Protein AF-L8HB11-F1 (afdb_monomer)

Nearest PDB structures (foldseek):
  5irn-assembly1_A  TM=7.800E-01  e=1.664E-07  Oryctolagus cuniculus
  8j07-assembly1_5  TM=5.326E-01  e=8.524E-09  Homo sapiens
  5wfn-assembly2_D  TM=7.723E-01  e=6.724E-05  Homo sapiens
  4k17-assembly1_A  TM=4.959E-01  e=4.102E-06  Mus musculus
  1io0-assembly1_A  TM=6.186E-01  e=1.611E-04  Gallus gallus

Mean predicted aligned error: 12.58 Å

Foldseek 3Di:
DDDDDDDDDDDVVPDADPQCLDPDDDDDASEGEHEQEPQRDPVVLVVVLVCLLDLVSQQRHQYYAYDYDDDDDDDPPDHRACEQVSLLSNLCSQLPPDDLVVVLVVVVCVVVDDDDDDDDDDPPPRRAAGNHQEYHREPRQYELNSLLSNLVSLQSCQPPGHYQNAYYEHAHYQNEQNSLLSNLVSLLNHQRHAEYEAEQHQYAQNSLQSNLVSLLNHLRHQYYHHHNYHHVVSVVSNVVSNVNSVVD

Structure (mmCIF, N/CA/C/O backbone):
data_AF-L8HB11-F1
#
_entry.id   AF-L8HB11-F1
#
loop_
_atom_site.group_PDB
_atom_site.id
_atom_site.type_symbol
_atom_site.label_atom_id
_atom_site.label_alt_id
_atom_site.label_comp_id
_atom_site.label_asym_id
_atom_site.label_entity_id
_atom_site.label_seq_id
_atom_site.pdbx_PDB_ins_code
_atom_site.Cartn_x
_atom_site.Cartn_y
_atom_site.Cartn_z
_atom_site.occupancy
_atom_site.B_iso_or_equiv
_atom_site.auth_seq_id
_atom_site.auth_comp_id
_atom_site.auth_asym_id
_atom_site.auth_atom_id
_atom_site.pdbx_PDB_model_num
ATOM 1 N N . MET A 1 1 ? -3.843 27.612 44.021 1.00 34.06 1 MET A N 1
ATOM 2 C CA . MET A 1 1 ? -4.375 28.038 42.711 1.00 34.06 1 MET A CA 1
ATOM 3 C C . MET A 1 1 ? -3.312 27.728 41.677 1.00 34.06 1 MET A C 1
ATOM 5 O O . MET A 1 1 ? -2.246 28.325 41.731 1.00 34.06 1 MET A O 1
ATOM 9 N N . GLY A 1 2 ? -3.544 26.690 40.874 1.00 29.75 2 GLY A N 1
ATOM 10 C CA . GLY A 1 2 ? -2.579 26.167 39.910 1.00 29.75 2 GLY A CA 1
ATOM 11 C C . GLY A 1 2 ? -2.570 26.963 38.607 1.00 29.75 2 GLY A C 1
ATOM 12 O O . GLY A 1 2 ? -3.623 27.350 38.112 1.00 29.75 2 GLY A O 1
ATOM 13 N N . GLY A 1 3 ? -1.376 27.177 38.059 1.00 28.41 3 GLY A N 1
ATOM 14 C CA . GLY A 1 3 ? -1.167 27.529 36.658 1.00 28.41 3 GLY A CA 1
ATOM 15 C C . GLY A 1 3 ? -0.552 26.319 35.967 1.00 28.41 3 GLY A C 1
ATOM 16 O O . GLY A 1 3 ? 0.638 26.059 36.136 1.00 28.41 3 GLY A O 1
ATOM 17 N N . CYS A 1 4 ? -1.382 25.536 35.276 1.00 31.62 4 CYS A N 1
ATOM 18 C CA . CYS A 1 4 ? -0.936 24.380 34.506 1.00 31.62 4 CYS A CA 1
ATOM 19 C C . CYS A 1 4 ? -0.287 24.811 33.186 1.00 31.62 4 CYS A C 1
ATOM 21 O O . CYS A 1 4 ? -0.595 25.854 32.614 1.00 31.62 4 CYS A O 1
ATOM 23 N N . PHE A 1 5 ? 0.653 23.974 32.768 1.00 31.89 5 PHE A N 1
ATOM 24 C CA . PHE A 1 5 ? 1.552 24.099 31.636 1.00 31.89 5 PHE A CA 1
ATOM 25 C C . PHE A 1 5 ? 0.832 24.210 30.286 1.00 31.89 5 PHE A C 1
ATOM 27 O O . PHE A 1 5 ? -0.191 23.579 30.053 1.00 31.89 5 PHE A O 1
ATOM 34 N N . GLY A 1 6 ? 1.450 24.964 29.380 1.00 30.36 6 GLY A N 1
ATOM 35 C CA . GLY A 1 6 ? 1.083 25.067 27.968 1.00 30.36 6 GLY A CA 1
ATOM 36 C C . GLY A 1 6 ? 1.950 26.113 27.276 1.00 30.36 6 GLY A C 1
ATOM 37 O O . GLY A 1 6 ? 1.441 27.020 26.627 1.00 30.36 6 GLY A O 1
ATOM 38 N N . LYS A 1 7 ? 3.267 26.083 27.532 1.00 42.00 7 LYS A N 1
ATOM 39 C CA . LYS A 1 7 ? 4.206 27.000 26.881 1.00 42.00 7 LYS A CA 1
ATOM 40 C C . LYS A 1 7 ? 4.347 26.577 25.425 1.00 42.00 7 LYS A C 1
ATOM 42 O O . LYS A 1 7 ? 4.742 25.448 25.153 1.00 42.00 7 LYS A O 1
ATOM 47 N N . GLY A 1 8 ? 3.990 27.512 24.549 1.00 35.91 8 GLY A N 1
ATOM 48 C CA . GLY A 1 8 ? 4.189 27.434 23.116 1.00 35.91 8 GLY A CA 1
ATOM 49 C C . GLY A 1 8 ? 5.629 27.096 22.753 1.00 35.91 8 GLY A C 1
ATOM 50 O O . GLY A 1 8 ? 6.571 27.353 23.508 1.00 35.91 8 GLY A O 1
ATOM 51 N N . LEU A 1 9 ? 5.718 26.471 21.592 1.00 32.66 9 LEU A N 1
ATOM 52 C CA . LEU A 1 9 ? 6.905 26.004 20.907 1.00 32.66 9 LEU A CA 1
ATOM 53 C C . LEU A 1 9 ? 8.053 27.047 20.919 1.00 32.66 9 LEU A C 1
ATOM 55 O O . LEU A 1 9 ? 7.832 28.259 20.955 1.00 32.66 9 LEU A O 1
ATOM 59 N N . THR A 1 10 ? 9.298 26.565 20.957 1.00 35.78 10 THR A N 1
ATOM 60 C CA . THR A 1 10 ? 10.503 27.401 21.075 1.00 35.78 10 THR A CA 1
ATOM 61 C C . THR A 1 10 ? 11.530 27.044 20.010 1.00 35.78 10 THR A C 1
ATOM 63 O O . THR A 1 10 ? 11.914 25.883 19.973 1.00 35.78 10 THR A O 1
ATOM 66 N N . LYS A 1 11 ? 12.023 28.047 19.256 1.00 32.31 11 LYS A N 1
ATOM 67 C CA . LYS A 1 11 ? 13.299 28.231 18.492 1.00 32.31 11 LYS A CA 1
ATOM 68 C C . LYS A 1 11 ? 13.917 27.084 17.659 1.00 32.31 11 LYS A C 1
ATOM 70 O O . LYS A 1 11 ? 14.674 27.390 16.745 1.00 32.31 11 LYS A O 1
ATOM 75 N N . THR A 1 12 ? 13.561 25.831 17.892 1.00 31.00 12 THR A N 1
ATOM 76 C CA . THR A 1 12 ? 13.760 24.658 17.028 1.00 31.00 12 THR A CA 1
ATOM 77 C C . THR A 1 12 ? 12.452 24.281 16.315 1.00 31.00 12 THR A C 1
ATOM 79 O O . THR A 1 12 ? 12.351 23.230 15.709 1.00 31.00 12 THR A O 1
ATOM 82 N N . GLU A 1 13 ? 11.476 25.191 16.270 1.00 37.72 13 GLU A N 1
ATOM 83 C CA . GLU A 1 13 ? 10.424 25.249 15.236 1.00 37.72 13 GLU A CA 1
ATOM 84 C C . GLU A 1 13 ? 10.989 25.540 13.820 1.00 37.72 13 GLU A C 1
ATOM 86 O O . GLU A 1 13 ? 10.255 25.944 12.927 1.00 37.72 13 GLU A O 1
ATOM 91 N N . MET A 1 14 ? 12.307 25.425 13.604 1.00 34.62 14 MET A N 1
ATOM 92 C CA . MET A 1 14 ? 13.049 26.158 12.566 1.00 34.62 14 MET A CA 1
ATOM 93 C C . MET A 1 14 ? 13.951 25.307 11.650 1.00 34.62 14 MET A C 1
ATOM 95 O O . MET A 1 14 ? 14.734 25.883 10.900 1.00 34.62 14 MET A O 1
ATOM 99 N N . ALA A 1 15 ? 13.872 23.973 11.643 1.00 30.88 15 ALA A N 1
ATOM 100 C CA . ALA A 1 15 ? 14.603 23.178 10.645 1.00 30.88 15 ALA A CA 1
ATOM 101 C C . ALA A 1 15 ? 13.770 21.994 10.133 1.00 30.88 15 ALA A C 1
ATOM 103 O O . ALA A 1 15 ? 13.921 20.867 10.587 1.00 30.88 15 ALA A O 1
ATOM 104 N N . ILE A 1 16 ? 12.900 22.299 9.163 1.00 33.44 16 ILE A N 1
ATOM 105 C CA . ILE A 1 16 ? 12.217 21.351 8.264 1.00 33.44 16 ILE A CA 1
ATOM 106 C C . ILE A 1 16 ? 11.295 20.364 8.992 1.00 33.44 16 ILE A C 1
ATOM 108 O O . ILE A 1 16 ? 11.388 19.149 8.870 1.00 33.44 16 ILE A O 1
ATOM 112 N N . VAL A 1 17 ? 10.340 20.912 9.735 1.00 39.00 17 VAL A N 1
ATOM 113 C CA . VAL A 1 17 ? 9.087 20.216 10.027 1.00 39.00 17 VAL A CA 1
ATOM 114 C C . VAL A 1 17 ? 7.988 21.046 9.381 1.00 39.00 17 VAL A C 1
ATOM 116 O O . VAL A 1 17 ? 7.293 21.820 10.030 1.00 39.00 17 VAL A O 1
ATOM 119 N N . GLU A 1 18 ? 7.816 20.878 8.070 1.00 40.41 18 GLU A N 1
ATOM 120 C CA . GLU A 1 18 ? 6.549 21.206 7.410 1.00 40.41 18 GLU A CA 1
ATOM 121 C C . GLU A 1 18 ? 5.448 20.188 7.765 1.00 40.41 18 GLU A C 1
ATOM 123 O O . GLU A 1 18 ? 4.436 20.124 7.085 1.00 40.41 18 GLU A O 1
ATOM 128 N N . ALA A 1 19 ? 5.530 19.485 8.907 1.00 40.12 19 ALA A N 1
ATOM 129 C CA . ALA A 1 19 ? 4.341 18.960 9.585 1.00 40.12 19 ALA A CA 1
ATOM 130 C C . ALA A 1 19 ? 3.555 20.127 10.210 1.00 40.12 19 ALA A C 1
ATOM 132 O O . ALA A 1 19 ? 3.326 20.221 11.416 1.00 40.12 19 ALA A O 1
ATOM 133 N N . ARG A 1 20 ? 3.156 21.066 9.356 1.00 41.66 20 ARG A N 1
ATOM 134 C CA . ARG A 1 20 ? 2.149 22.072 9.624 1.00 41.66 20 ARG A CA 1
ATOM 135 C C . ARG A 1 20 ? 0.833 21.300 9.689 1.00 41.66 20 ARG A C 1
ATOM 137 O O . ARG A 1 20 ? 0.086 21.245 8.720 1.00 41.66 20 ARG A O 1
ATOM 144 N N . ALA A 1 21 ? 0.556 20.689 10.842 1.00 41.41 21 ALA A N 1
ATOM 145 C CA . ALA A 1 21 ? -0.810 20.430 11.276 1.00 41.41 21 ALA A CA 1
ATOM 146 C C . ALA A 1 21 ? -1.481 21.809 11.390 1.00 41.41 21 ALA A C 1
ATOM 148 O O . ALA A 1 21 ? -1.506 22.438 12.448 1.00 41.41 21 ALA A O 1
ATOM 149 N N . LEU A 1 22 ? -1.865 22.367 10.239 1.00 36.62 22 LEU A N 1
ATOM 150 C CA . LEU A 1 22 ? -2.426 23.696 10.095 1.00 36.62 22 LEU A CA 1
ATOM 151 C C . LEU A 1 22 ? -3.800 23.680 10.751 1.00 36.62 22 LEU A C 1
ATOM 153 O O . LEU A 1 22 ? -4.826 23.488 10.109 1.00 36.62 22 LEU A O 1
ATOM 157 N N . GLN A 1 23 ? -3.836 24.004 12.040 1.00 44.28 23 GLN A N 1
ATOM 158 C CA . GLN A 1 23 ? -4.927 24.826 12.526 1.00 44.28 23 GLN A CA 1
ATOM 159 C C . GLN A 1 23 ? -4.892 26.139 11.736 1.00 44.28 23 GLN A C 1
ATOM 161 O O . GLN A 1 23 ? -4.124 27.041 12.079 1.00 44.28 23 GLN A O 1
ATOM 166 N N . LYS A 1 24 ? -5.710 26.242 10.678 1.00 34.56 24 LYS A N 1
ATOM 167 C CA . LYS A 1 24 ? -6.697 27.328 10.516 1.00 34.56 24 LYS A CA 1
ATOM 168 C C . LYS A 1 24 ? -7.438 27.292 9.173 1.00 34.56 24 LYS A C 1
ATOM 170 O O . LYS A 1 24 ? -6.837 27.464 8.123 1.00 34.56 24 LYS A O 1
ATOM 175 N N . HIS A 1 25 ? -8.766 27.248 9.315 1.00 34.22 25 HIS A N 1
ATOM 176 C CA . HIS A 1 25 ? -9.785 27.875 8.466 1.00 34.22 25 HIS A CA 1
ATOM 177 C C . HIS A 1 25 ? -9.779 27.525 6.971 1.00 34.22 25 HIS A C 1
ATOM 179 O O . HIS A 1 25 ? -9.411 28.356 6.153 1.00 34.22 25 HIS A O 1
ATOM 185 N N . ASP A 1 26 ? -10.234 26.325 6.616 1.00 34.78 26 ASP A N 1
ATOM 186 C CA . ASP A 1 26 ? -11.558 26.079 6.008 1.00 34.78 26 ASP A CA 1
ATOM 187 C C . ASP A 1 26 ? -11.680 24.565 5.726 1.00 34.78 26 ASP A C 1
ATOM 189 O O . ASP A 1 26 ? -10.801 23.984 5.098 1.00 34.78 26 ASP A O 1
ATOM 193 N N . HIS A 1 27 ? -12.758 23.939 6.208 1.00 37.25 27 HIS A N 1
ATOM 194 C CA . HIS A 1 27 ? -13.179 22.540 5.977 1.00 37.25 27 HIS A CA 1
ATOM 195 C C . HIS A 1 27 ? -12.341 21.367 6.575 1.00 37.25 27 HIS A C 1
ATOM 197 O O . HIS A 1 27 ? -11.591 20.685 5.890 1.00 37.25 27 HIS A O 1
ATOM 203 N N . ASP A 1 28 ? -12.591 21.062 7.857 1.00 46.22 28 ASP A N 1
ATOM 204 C CA . ASP A 1 28 ? -12.853 19.718 8.440 1.00 46.22 28 ASP A CA 1
ATOM 205 C C . ASP A 1 28 ? -11.897 18.501 8.300 1.00 46.22 28 ASP A C 1
ATOM 207 O O . ASP A 1 28 ? -12.265 17.430 8.784 1.00 46.22 28 ASP A O 1
ATOM 211 N N . VAL A 1 29 ? -10.676 18.586 7.754 1.00 54.38 29 VAL A N 1
ATOM 212 C CA . VAL A 1 29 ? -9.760 17.414 7.706 1.00 54.38 29 VAL A CA 1
ATOM 213 C C . VAL A 1 29 ? -8.439 17.621 8.453 1.00 54.38 29 VAL A C 1
ATOM 215 O O . VAL A 1 29 ? -7.677 18.546 8.183 1.00 54.38 29 VAL A O 1
ATOM 218 N N . ASN A 1 30 ? -8.140 16.721 9.397 1.00 68.31 30 ASN A N 1
ATOM 219 C CA . ASN A 1 30 ? -6.862 16.664 10.111 1.00 68.31 30 ASN A CA 1
ATOM 220 C C . ASN A 1 30 ? -5.775 16.040 9.216 1.00 68.31 30 ASN A C 1
ATOM 222 O O . ASN A 1 30 ? -5.434 14.856 9.322 1.00 68.31 30 ASN A O 1
ATOM 226 N N . GLU A 1 31 ? -5.272 16.846 8.294 1.00 70.81 31 GLU A N 1
ATOM 227 C CA . GLU A 1 31 ? -4.301 16.459 7.280 1.00 70.81 31 GLU A CA 1
ATOM 228 C C . GLU A 1 31 ? -2.863 16.817 7.688 1.00 70.81 31 GLU A C 1
ATOM 230 O O . GLU A 1 31 ? -2.578 17.930 8.133 1.00 70.81 31 GLU A O 1
ATOM 235 N N . VAL A 1 32 ? -1.943 15.867 7.509 1.00 76.69 32 VAL A N 1
ATOM 236 C CA . VAL A 1 32 ? -0.499 16.042 7.683 1.00 76.69 32 VAL A CA 1
ATOM 237 C C . VAL A 1 32 ? 0.191 15.794 6.352 1.00 76.69 32 VAL A C 1
ATOM 239 O O . VAL A 1 32 ? 0.173 14.685 5.821 1.00 76.69 32 VAL A O 1
ATOM 242 N N . ASN A 1 33 ? 0.847 16.833 5.848 1.00 72.50 33 ASN A N 1
ATOM 243 C CA . ASN A 1 33 ? 1.698 16.776 4.670 1.00 72.50 33 ASN A CA 1
ATOM 244 C C . ASN A 1 33 ? 3.159 16.829 5.115 1.00 72.50 33 ASN A C 1
ATOM 246 O O . ASN A 1 33 ? 3.547 17.734 5.840 1.00 72.50 33 ASN A O 1
ATOM 250 N N . LEU A 1 34 ? 3.962 15.856 4.702 1.00 75.12 34 LEU A N 1
ATOM 251 C CA . LEU A 1 34 ? 5.399 15.814 4.930 1.00 75.12 34 LEU A CA 1
ATOM 252 C C . LEU A 1 34 ? 6.093 15.986 3.585 1.00 75.12 34 LEU A C 1
ATOM 254 O O . LEU A 1 34 ? 6.023 15.096 2.736 1.00 75.12 34 LEU A O 1
ATOM 258 N N . LEU A 1 35 ? 6.747 17.129 3.405 1.00 71.69 35 LEU A N 1
ATOM 259 C CA . LEU A 1 35 ? 7.650 17.365 2.289 1.00 71.69 35 LEU A CA 1
ATOM 260 C C . LEU A 1 35 ? 9.059 16.930 2.703 1.00 71.69 35 LEU A C 1
ATOM 262 O O . LEU A 1 35 ? 9.562 17.342 3.752 1.00 71.69 35 LEU A O 1
ATOM 266 N N . LEU A 1 36 ? 9.659 16.028 1.930 1.00 69.88 36 LEU A N 1
ATOM 267 C CA . LEU A 1 36 ? 11.016 15.555 2.178 1.00 69.88 36 LEU A CA 1
ATOM 268 C C . LEU A 1 36 ? 11.993 16.338 1.295 1.00 69.88 36 LEU A C 1
ATOM 270 O O . LEU A 1 36 ? 12.222 15.949 0.155 1.00 69.88 36 LEU A O 1
ATOM 274 N N . ASP A 1 37 ? 12.581 17.406 1.830 1.00 66.06 37 ASP A N 1
ATOM 275 C CA . ASP A 1 37 ? 13.632 18.176 1.146 1.00 66.06 37 ASP A CA 1
ATOM 276 C C . ASP A 1 37 ? 14.992 17.454 1.230 1.00 66.06 37 ASP A C 1
ATOM 278 O O . ASP A 1 37 ? 15.288 16.809 2.239 1.00 66.06 37 ASP A O 1
ATOM 282 N N . ASP A 1 38 ? 15.858 17.570 0.215 1.00 58.22 38 ASP A N 1
ATOM 283 C CA . ASP A 1 38 ? 17.250 17.084 0.285 1.00 58.22 38 ASP A CA 1
ATOM 284 C C . ASP A 1 38 ? 18.190 18.178 0.839 1.00 58.22 38 ASP A C 1
ATOM 286 O O . ASP A 1 38 ? 18.245 19.277 0.280 1.00 58.22 38 ASP A O 1
ATOM 290 N N . PRO A 1 39 ? 18.984 17.912 1.899 1.00 61.31 39 PRO A N 1
ATOM 291 C CA . PRO A 1 39 ? 19.098 16.658 2.653 1.00 61.31 39 PRO A CA 1
ATOM 292 C C . PRO A 1 39 ? 18.072 16.508 3.770 1.00 61.31 39 PRO A C 1
ATOM 294 O O . PRO A 1 39 ? 18.082 17.283 4.724 1.00 61.31 39 PRO A O 1
ATOM 297 N N . PHE A 1 40 ? 17.289 15.420 3.723 1.00 64.62 40 PHE A N 1
ATOM 298 C CA . PHE A 1 40 ? 16.312 15.111 4.766 1.00 64.62 40 PHE A CA 1
ATOM 299 C C . PHE A 1 40 ? 17.008 14.473 5.974 1.00 64.62 40 PHE A C 1
ATOM 301 O O . PHE A 1 40 ? 17.413 13.297 5.899 1.00 64.62 40 PHE A O 1
ATOM 308 N N . PRO A 1 41 ? 17.165 15.191 7.101 1.00 69.25 41 PRO A N 1
ATOM 309 C CA . PRO A 1 41 ? 18.005 14.716 8.184 1.00 69.25 41 PRO A CA 1
ATOM 310 C C . PRO A 1 41 ? 17.378 13.510 8.892 1.00 69.25 41 PRO A C 1
ATOM 312 O O . PRO A 1 41 ? 16.191 13.498 9.208 1.00 69.25 41 PRO A O 1
ATOM 315 N N . PHE A 1 42 ? 18.194 12.504 9.217 1.00 69.50 42 PHE A N 1
ATOM 316 C CA . PHE A 1 42 ? 17.723 11.302 9.919 1.00 69.50 42 PHE A CA 1
ATOM 317 C C . PHE A 1 42 ? 17.057 11.620 11.269 1.00 69.50 42 PHE A C 1
ATOM 319 O O . PHE A 1 42 ? 16.048 11.018 11.614 1.00 69.50 42 PHE A O 1
ATOM 326 N N . HIS A 1 43 ? 17.575 12.605 12.010 1.00 68.62 43 HIS A N 1
ATOM 327 C CA . HIS A 1 43 ? 17.006 12.998 13.303 1.00 68.62 43 HIS A CA 1
ATOM 328 C C . HIS A 1 43 ? 15.591 13.583 13.178 1.00 68.62 43 HIS A C 1
ATOM 330 O O . HIS A 1 43 ? 14.756 13.318 14.034 1.00 68.62 43 HIS A O 1
ATOM 336 N N . VAL A 1 44 ? 15.309 14.313 12.092 1.00 72.38 44 VAL A N 1
ATOM 337 C CA . VAL A 1 44 ? 13.968 14.842 11.802 1.00 72.38 44 VAL A CA 1
ATOM 338 C C . VAL A 1 44 ? 13.000 13.691 11.512 1.00 72.38 44 VAL A C 1
ATOM 340 O O . VAL A 1 44 ? 11.874 13.691 11.999 1.00 72.38 44 VAL A O 1
ATOM 343 N N . TRP A 1 45 ? 13.444 12.658 10.782 1.00 78.19 45 TRP A N 1
ATOM 344 C CA . TRP A 1 45 ? 12.635 11.456 10.535 1.00 78.19 45 TRP A CA 1
ATOM 345 C C . TRP A 1 45 ? 12.280 10.700 11.826 1.00 78.19 45 TRP A C 1
ATOM 347 O O . TRP A 1 45 ? 11.133 10.297 12.029 1.00 78.19 45 TRP A O 1
ATOM 357 N N . GLU A 1 46 ? 13.255 10.520 12.715 1.00 76.69 46 GLU A N 1
ATOM 358 C CA . GLU A 1 46 ? 13.040 9.884 14.020 1.00 76.69 46 GLU A CA 1
ATOM 359 C C . GLU A 1 46 ? 12.079 10.693 14.899 1.00 76.69 46 GLU A C 1
ATOM 361 O O . GLU A 1 46 ? 11.221 10.122 15.574 1.00 76.69 46 GLU A O 1
ATOM 366 N N . GLU A 1 47 ? 12.159 12.024 14.856 1.00 72.75 47 GLU A N 1
ATOM 367 C CA . GLU A 1 47 ? 11.222 12.893 15.569 1.00 72.75 47 GLU A CA 1
ATOM 368 C C . GLU A 1 47 ? 9.798 12.747 15.015 1.00 72.75 47 GLU A C 1
ATOM 370 O O . GLU A 1 47 ? 8.862 12.518 15.780 1.00 72.75 47 GLU A O 1
ATOM 375 N N . ILE A 1 48 ? 9.630 12.757 13.689 1.00 75.19 48 ILE A N 1
ATOM 376 C CA . ILE A 1 48 ? 8.330 12.543 13.033 1.00 75.19 48 ILE A CA 1
ATOM 377 C C . ILE A 1 48 ? 7.741 11.181 13.406 1.00 75.19 48 ILE A C 1
ATOM 379 O O . ILE A 1 48 ? 6.589 11.093 13.831 1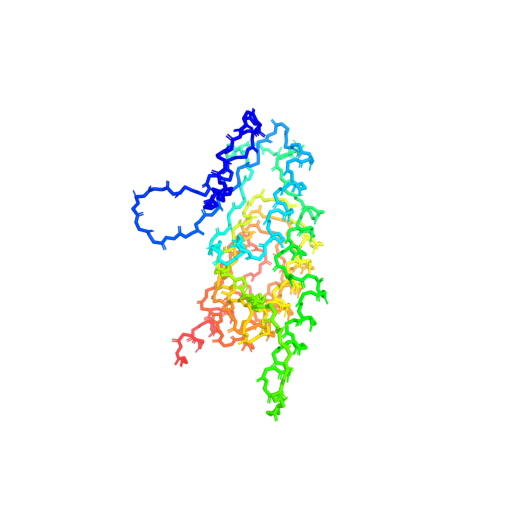.00 75.19 48 ILE A O 1
ATOM 383 N N . THR A 1 49 ? 8.513 10.103 13.273 1.00 76.50 49 THR A N 1
ATOM 384 C CA . THR A 1 49 ? 8.025 8.756 13.608 1.00 76.50 49 THR A CA 1
ATOM 385 C C . THR A 1 49 ? 7.722 8.617 15.100 1.00 76.50 49 THR A C 1
ATOM 387 O O . THR A 1 49 ? 6.761 7.936 15.458 1.00 76.50 49 THR A O 1
ATOM 390 N N . SER A 1 50 ? 8.458 9.309 15.974 1.00 73.50 50 SER A N 1
ATOM 391 C CA . SER A 1 50 ? 8.153 9.395 17.407 1.00 73.50 50 SER A CA 1
ATOM 392 C C . SER A 1 50 ? 6.847 10.144 17.673 1.00 73.50 50 SER A C 1
ATOM 394 O O . SER A 1 50 ? 6.031 9.685 18.471 1.00 73.50 50 SER A O 1
ATOM 396 N N . LEU A 1 51 ? 6.590 11.247 16.966 1.00 72.44 51 LEU A N 1
ATOM 397 C CA . LEU A 1 51 ? 5.333 11.993 17.064 1.00 72.44 51 LEU A CA 1
ATOM 398 C C . LEU A 1 51 ? 4.137 11.175 16.563 1.00 72.44 51 LEU A C 1
ATOM 400 O O . LEU A 1 51 ? 3.071 11.233 17.176 1.00 72.44 51 LEU A O 1
ATOM 404 N N . LEU A 1 52 ? 4.312 10.374 15.508 1.00 73.38 52 LEU A N 1
ATOM 405 C CA . LEU A 1 52 ? 3.300 9.431 15.012 1.00 73.38 52 LEU A CA 1
ATOM 406 C C . LEU A 1 52 ? 3.060 8.261 15.980 1.00 73.38 52 LEU A C 1
ATOM 408 O O . LEU A 1 52 ? 2.003 7.632 15.948 1.00 73.38 52 LEU A O 1
ATOM 412 N N . ARG A 1 53 ? 4.007 7.968 16.878 1.00 72.88 53 ARG A N 1
ATOM 413 C CA . ARG A 1 53 ? 3.822 6.982 17.953 1.00 72.88 53 ARG A CA 1
ATOM 414 C C . ARG A 1 53 ? 3.014 7.523 19.137 1.00 72.88 53 ARG A C 1
ATOM 416 O O . ARG A 1 53 ? 2.608 6.720 19.973 1.00 72.88 53 ARG A O 1
ATOM 423 N N . LEU A 1 54 ? 2.735 8.825 19.216 1.00 68.62 54 LEU A N 1
ATOM 424 C CA . LEU A 1 54 ? 1.935 9.388 20.305 1.00 68.62 54 LEU A CA 1
ATOM 425 C C . LEU A 1 54 ? 0.427 9.176 20.054 1.00 68.62 54 LEU A C 1
ATOM 427 O O . LEU A 1 54 ? -0.071 9.605 19.009 1.00 68.62 54 LEU A O 1
ATOM 431 N N . PRO A 1 55 ? -0.330 8.583 21.004 1.00 64.00 55 PRO A N 1
ATOM 432 C CA . PRO A 1 55 ? -1.760 8.309 20.832 1.00 64.00 55 PRO A CA 1
ATOM 433 C C . PRO A 1 55 ? -2.588 9.546 20.462 1.00 64.00 55 PRO A C 1
ATOM 435 O O . PRO A 1 55 ? -3.373 9.496 19.521 1.00 64.00 55 PRO A O 1
ATOM 438 N N . HIS A 1 56 ? -2.355 10.676 21.138 1.00 61.25 56 HIS A N 1
ATOM 439 C CA . HIS A 1 56 ? -3.090 11.924 20.902 1.00 61.25 56 HIS A CA 1
ATOM 440 C C . HIS A 1 56 ? -2.946 12.442 19.463 1.00 61.25 56 HIS A C 1
ATOM 442 O O . HIS A 1 56 ? -3.923 12.877 18.859 1.00 61.25 56 HIS A O 1
ATOM 448 N N . ASN A 1 57 ? -1.744 12.343 18.887 1.00 64.81 57 ASN A N 1
ATOM 449 C CA . ASN A 1 57 ? -1.499 12.780 17.515 1.00 64.81 57 ASN A CA 1
ATOM 450 C C . ASN A 1 57 ? -2.186 11.842 16.517 1.00 64.81 57 ASN A C 1
ATOM 452 O O . ASN A 1 57 ? -2.831 12.299 15.579 1.00 64.81 57 ASN A O 1
ATOM 456 N N . ARG A 1 58 ? -2.122 10.525 16.741 1.00 65.50 58 ARG A N 1
ATOM 457 C CA . ARG A 1 58 ? -2.769 9.531 15.866 1.00 65.50 58 ARG A CA 1
ATOM 458 C C . ARG A 1 58 ? -4.287 9.646 15.810 1.00 65.50 58 ARG A C 1
ATOM 460 O O . ARG A 1 58 ? -4.881 9.299 14.796 1.00 65.50 58 ARG A O 1
ATOM 467 N N . GLN A 1 59 ? -4.906 10.082 16.901 1.00 66.12 59 GLN A N 1
ATOM 468 C CA . GLN A 1 59 ? -6.352 10.303 16.968 1.00 66.12 59 GLN A CA 1
ATOM 469 C C . GLN A 1 59 ? -6.785 11.520 16.157 1.00 66.12 59 GLN A C 1
ATOM 471 O O . GLN A 1 59 ? -7.942 11.621 15.766 1.00 66.12 59 GLN A O 1
ATOM 476 N N . GLN A 1 60 ? -5.863 12.453 15.927 1.00 67.06 60 GLN A N 1
ATOM 477 C CA . GLN A 1 60 ? -6.140 13.625 15.122 1.00 67.06 60 GLN A CA 1
ATOM 478 C C . GLN A 1 60 ? -5.873 13.309 13.662 1.00 67.06 60 GLN A C 1
ATOM 480 O O . GLN A 1 60 ? -6.751 13.542 12.856 1.00 67.06 60 GLN A O 1
ATOM 485 N N . ILE A 1 61 ? -4.736 12.715 13.307 1.00 73.44 61 ILE A N 1
ATOM 486 C CA . ILE A 1 61 ? -4.337 12.557 11.901 1.00 73.44 61 ILE A CA 1
ATOM 487 C C . ILE A 1 61 ? -5.294 11.626 11.142 1.00 73.44 61 ILE A C 1
ATOM 489 O O . ILE A 1 61 ? -5.286 10.411 11.331 1.00 73.44 61 ILE A O 1
ATOM 493 N N . GLU A 1 62 ? -6.068 12.202 10.224 1.00 76.00 62 GLU A N 1
ATOM 494 C CA . GLU A 1 62 ? -6.963 11.473 9.322 1.00 76.00 62 GLU A CA 1
ATOM 495 C C . GLU A 1 62 ? -6.340 11.245 7.943 1.00 76.00 62 GLU A C 1
ATOM 497 O O . GLU A 1 62 ? -6.648 10.253 7.274 1.00 76.00 62 GLU A O 1
ATOM 502 N N . LEU A 1 63 ? -5.449 12.143 7.522 1.00 82.38 63 LEU A N 1
ATOM 503 C CA . LEU A 1 63 ? -4.719 12.044 6.267 1.00 82.38 63 LEU A CA 1
ATOM 504 C C . LEU A 1 63 ? -3.234 12.254 6.531 1.00 82.38 63 LEU A C 1
ATOM 506 O O . LEU A 1 63 ? -2.847 13.262 7.113 1.00 82.38 63 LEU A O 1
ATOM 510 N N . LEU A 1 64 ? -2.407 11.316 6.078 1.00 85.25 64 LEU A N 1
ATOM 511 C CA . LEU A 1 64 ? -0.959 11.468 6.050 1.00 85.25 64 LEU A CA 1
ATOM 512 C C . LEU A 1 64 ? -0.484 11.368 4.609 1.00 85.25 64 LEU A C 1
ATOM 514 O O . LEU A 1 64 ? -0.719 10.367 3.936 1.00 85.25 64 LEU A O 1
ATOM 518 N N . GLN A 1 65 ? 0.217 12.387 4.148 1.00 83.75 65 GLN A N 1
ATOM 519 C CA . GLN A 1 65 ? 0.827 12.412 2.835 1.00 83.75 65 GLN A CA 1
ATOM 520 C C . GLN A 1 65 ? 2.311 12.700 2.984 1.00 83.75 65 GLN A C 1
ATOM 522 O O . GLN A 1 65 ? 2.691 13.671 3.628 1.00 83.75 65 GLN A O 1
ATOM 527 N N . VAL A 1 66 ? 3.147 11.861 2.382 1.00 84.19 66 VAL A N 1
ATOM 528 C CA . VAL A 1 66 ? 4.594 12.062 2.330 1.00 84.19 66 VAL A CA 1
ATOM 529 C C . VAL A 1 66 ? 4.998 12.194 0.878 1.00 84.19 66 VAL A C 1
ATOM 531 O O . VAL A 1 66 ? 4.794 11.267 0.093 1.00 84.19 66 VAL A O 1
ATOM 534 N N . ARG A 1 67 ? 5.547 13.348 0.517 1.00 75.19 67 ARG A N 1
ATOM 535 C CA . ARG A 1 67 ? 6.010 13.635 -0.837 1.00 75.19 67 ARG A CA 1
ATOM 536 C C . ARG A 1 67 ? 7.493 13.987 -0.794 1.00 75.19 67 ARG A C 1
ATOM 538 O O . ARG A 1 67 ? 7.873 14.821 0.026 1.00 75.19 67 ARG A O 1
ATOM 545 N N . PRO A 1 68 ? 8.332 13.376 -1.641 1.00 70.69 68 PRO A N 1
ATOM 546 C CA . PRO A 1 68 ? 9.659 13.920 -1.877 1.00 70.69 68 PRO A CA 1
ATOM 547 C C . PRO A 1 68 ? 9.538 15.313 -2.499 1.00 70.69 68 PRO A C 1
ATOM 549 O O . PRO A 1 68 ? 8.657 15.549 -3.331 1.00 70.69 68 PRO A O 1
ATOM 552 N N . ASP A 1 69 ? 10.421 16.221 -2.104 1.00 61.00 69 ASP A N 1
ATOM 553 C CA . ASP A 1 69 ? 10.685 17.421 -2.883 1.00 61.00 69 ASP A CA 1
ATOM 554 C C . ASP A 1 69 ? 11.447 16.981 -4.138 1.00 61.00 69 ASP A C 1
ATOM 556 O O . ASP A 1 69 ? 12.604 16.586 -4.034 1.00 61.00 69 ASP A O 1
ATOM 560 N N . GLU A 1 70 ? 10.781 16.906 -5.297 1.00 56.44 70 GLU A N 1
ATOM 561 C CA . GLU A 1 70 ? 11.374 17.420 -6.538 1.00 56.44 70 GLU A CA 1
ATOM 562 C C . GLU A 1 70 ? 10.453 17.407 -7.769 1.00 56.44 70 GLU A C 1
ATOM 564 O O . GLU A 1 70 ? 9.567 16.571 -7.965 1.00 56.44 70 GLU A O 1
ATOM 569 N N . TYR A 1 71 ? 10.755 18.394 -8.618 1.00 49.53 71 TYR A N 1
ATOM 570 C CA . TYR A 1 71 ? 10.283 18.632 -9.975 1.00 49.53 71 TYR A CA 1
ATOM 571 C C . TYR A 1 71 ? 10.347 17.382 -10.870 1.00 49.53 71 TYR A C 1
ATOM 573 O O . TYR A 1 71 ? 11.312 16.626 -10.881 1.00 49.53 71 TYR A O 1
ATOM 581 N N . TRP A 1 72 ? 9.318 17.263 -11.701 1.00 45.72 72 TRP A N 1
ATOM 582 C CA . TRP A 1 72 ? 8.916 16.175 -12.595 1.00 45.72 72 TRP A CA 1
ATOM 583 C C . TRP A 1 72 ? 9.936 15.583 -13.603 1.00 45.72 72 TRP A C 1
ATOM 585 O O . TRP A 1 72 ? 9.496 14.811 -14.447 1.00 45.72 72 TRP A O 1
ATOM 595 N N . ASP A 1 73 ? 11.246 15.866 -13.551 1.00 39.75 73 ASP A N 1
ATOM 596 C CA . ASP A 1 73 ? 12.147 15.559 -14.685 1.00 39.75 73 ASP A CA 1
ATOM 597 C C . ASP A 1 73 ? 13.574 15.044 -14.364 1.00 39.75 73 ASP A C 1
ATOM 599 O O . ASP A 1 73 ? 14.406 14.954 -15.269 1.00 39.75 73 ASP A O 1
ATOM 603 N N . ALA A 1 74 ? 13.897 14.652 -13.122 1.00 40.69 74 ALA A N 1
ATOM 604 C CA . ALA A 1 74 ? 15.225 14.107 -12.795 1.00 40.69 74 ALA A CA 1
ATOM 605 C C . ALA A 1 74 ? 15.179 12.633 -12.332 1.00 40.69 74 ALA A C 1
ATOM 607 O O . ALA A 1 74 ? 14.432 12.290 -11.412 1.00 40.69 74 ALA A O 1
ATOM 608 N N . PRO A 1 75 ? 15.989 11.725 -12.920 1.00 41.81 75 PRO A N 1
ATOM 609 C CA . PRO A 1 75 ? 16.125 10.366 -12.417 1.00 41.81 75 PRO A CA 1
ATOM 610 C C . PRO A 1 75 ? 16.754 10.435 -11.029 1.00 41.81 75 PRO A C 1
ATOM 612 O O . PRO A 1 75 ? 17.891 10.871 -10.897 1.00 41.81 75 PRO A O 1
ATOM 615 N N . THR A 1 76 ? 16.001 9.997 -10.019 1.00 47.19 76 THR A N 1
ATOM 616 C CA . THR A 1 76 ? 16.354 9.948 -8.594 1.00 47.19 76 THR A CA 1
ATOM 617 C C . THR A 1 76 ? 17.807 9.507 -8.349 1.00 47.19 76 THR A C 1
ATOM 619 O O . THR A 1 76 ? 18.083 8.329 -8.095 1.00 47.19 76 THR A O 1
ATOM 622 N N . SER A 1 77 ? 18.754 10.440 -8.387 1.00 44.38 77 SER A N 1
ATOM 623 C CA . SER A 1 77 ? 20.063 10.298 -7.759 1.00 44.38 77 SER A CA 1
ATOM 624 C C . SER A 1 77 ? 19.823 10.568 -6.282 1.00 44.38 77 SER A C 1
ATOM 626 O O . SER A 1 77 ? 19.854 11.706 -5.834 1.00 44.38 77 SER A O 1
ATOM 628 N N . GLY A 1 78 ? 19.402 9.505 -5.596 1.00 52.16 78 GLY A N 1
ATOM 629 C CA . GLY A 1 78 ? 18.585 9.573 -4.395 1.00 52.16 78 GLY A CA 1
ATOM 630 C C . GLY A 1 78 ? 19.086 10.473 -3.276 1.00 52.16 78 GLY A C 1
ATOM 631 O O . GLY A 1 78 ? 20.285 10.546 -3.022 1.00 52.16 78 GLY A O 1
ATOM 632 N N . ARG A 1 79 ? 18.113 11.056 -2.564 1.00 53.31 79 ARG A N 1
ATOM 633 C CA . ARG A 1 79 ? 18.238 11.525 -1.173 1.00 53.31 79 ARG A CA 1
ATOM 634 C C . ARG A 1 79 ? 16.923 12.001 -0.535 1.00 53.31 79 ARG A C 1
ATOM 636 O O . ARG A 1 79 ? 16.820 11.925 0.685 1.00 53.31 79 ARG A O 1
ATOM 643 N N . ALA A 1 80 ? 15.907 12.378 -1.315 1.00 61.47 80 ALA A N 1
ATOM 644 C CA . ALA A 1 80 ? 14.617 12.858 -0.792 1.00 61.47 80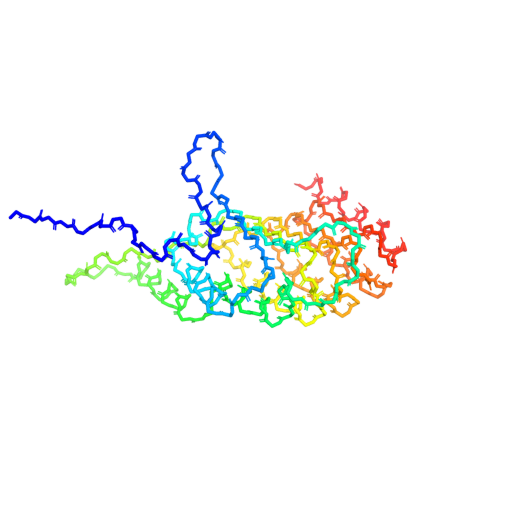 ALA A CA 1
ATOM 645 C C . ALA A 1 80 ? 13.505 11.789 -0.642 1.00 61.47 80 ALA A C 1
ATOM 647 O O . ALA A 1 80 ? 12.406 12.104 -0.211 1.00 61.47 80 ALA A O 1
ATOM 648 N N . ALA A 1 81 ? 13.741 10.516 -0.980 1.00 72.62 81 ALA A N 1
ATOM 649 C CA . ALA A 1 81 ? 12.713 9.466 -0.909 1.00 72.62 81 ALA A CA 1
ATOM 650 C C . ALA A 1 81 ? 12.770 8.672 0.409 1.00 72.62 81 ALA A C 1
ATOM 652 O O . ALA A 1 81 ? 13.852 8.468 0.964 1.00 72.62 81 ALA A O 1
ATOM 653 N N . LEU A 1 82 ? 11.626 8.162 0.891 1.00 80.00 82 LEU A N 1
ATOM 654 C CA . LEU A 1 82 ? 11.605 7.308 2.087 1.00 80.00 82 LEU A CA 1
ATOM 655 C C . LEU A 1 82 ? 12.408 6.015 1.901 1.00 80.00 82 LEU A C 1
ATOM 657 O O . LEU A 1 82 ? 13.201 5.643 2.769 1.00 80.00 82 LEU A O 1
ATOM 661 N N . GLY A 1 83 ? 12.193 5.328 0.778 1.00 85.88 83 GLY A N 1
ATOM 662 C CA . GLY A 1 83 ? 12.693 3.974 0.569 1.00 85.88 83 GLY A CA 1
ATOM 663 C C . GLY A 1 83 ? 12.153 2.964 1.591 1.00 85.88 83 GLY A C 1
ATOM 664 O O . GLY A 1 83 ? 11.403 3.289 2.515 1.00 85.88 83 GLY A O 1
ATOM 665 N N . ASP A 1 84 ? 12.565 1.708 1.443 1.00 86.44 84 ASP A N 1
ATOM 666 C CA . ASP A 1 84 ? 12.004 0.594 2.220 1.00 86.44 84 ASP A CA 1
ATOM 667 C C . ASP A 1 84 ? 12.262 0.705 3.726 1.00 86.44 84 ASP A C 1
ATOM 669 O O . ASP A 1 84 ? 11.386 0.393 4.531 1.00 86.44 84 ASP A O 1
ATOM 673 N N . GLN A 1 85 ? 13.433 1.216 4.114 1.00 86.31 85 GLN A N 1
ATOM 674 C CA . GLN A 1 85 ? 13.835 1.320 5.517 1.00 86.31 85 GLN A CA 1
ATOM 675 C C . GLN A 1 85 ? 12.990 2.335 6.298 1.00 86.31 85 GLN A C 1
ATOM 677 O O . GLN A 1 85 ? 12.559 2.067 7.419 1.00 86.31 85 GLN A O 1
ATOM 682 N N . ARG A 1 86 ? 12.714 3.513 5.724 1.00 86.44 86 ARG A N 1
ATOM 683 C CA . ARG A 1 86 ? 11.859 4.496 6.403 1.00 86.44 86 ARG A CA 1
ATOM 684 C C . ARG A 1 86 ? 10.395 4.062 6.363 1.00 86.44 86 ARG A C 1
ATOM 686 O O . ARG A 1 86 ? 9.687 4.265 7.348 1.00 86.44 86 ARG A O 1
ATOM 693 N N . ILE A 1 87 ? 9.961 3.380 5.301 1.00 89.38 87 ILE A N 1
ATOM 694 C CA . ILE A 1 87 ? 8.628 2.767 5.249 1.00 89.38 87 ILE A CA 1
ATOM 695 C C . ILE A 1 87 ? 8.431 1.725 6.345 1.00 89.38 87 ILE A C 1
ATOM 697 O O . ILE A 1 87 ? 7.365 1.716 6.949 1.00 89.38 87 ILE A O 1
ATOM 701 N N . GLU A 1 88 ? 9.431 0.907 6.671 1.00 88.38 88 GLU A N 1
ATOM 702 C CA . GLU A 1 88 ? 9.359 -0.003 7.820 1.00 88.38 88 GLU A CA 1
ATOM 703 C C . GLU A 1 88 ? 9.051 0.759 9.117 1.00 88.38 88 GLU A C 1
ATOM 705 O O . GLU A 1 88 ? 8.103 0.421 9.830 1.00 88.38 88 GLU A O 1
ATOM 710 N N . THR A 1 89 ? 9.808 1.824 9.404 1.00 86.44 89 THR A N 1
ATOM 711 C CA . THR A 1 89 ? 9.613 2.621 10.628 1.00 86.44 89 THR A CA 1
ATOM 712 C C . THR A 1 89 ? 8.264 3.340 10.658 1.00 86.44 89 THR A C 1
ATOM 714 O O . THR A 1 89 ? 7.627 3.390 11.712 1.00 86.44 89 THR A O 1
ATOM 717 N N . LEU A 1 90 ? 7.794 3.834 9.507 1.00 86.56 90 LEU A N 1
ATOM 718 C CA . LEU A 1 90 ? 6.488 4.471 9.358 1.00 86.56 90 LEU A CA 1
ATOM 719 C C . LEU A 1 90 ? 5.361 3.457 9.556 1.00 86.56 90 LEU A C 1
ATOM 721 O O . LEU A 1 90 ? 4.474 3.670 10.377 1.00 86.56 90 LEU A O 1
ATOM 725 N N . ALA A 1 91 ? 5.422 2.334 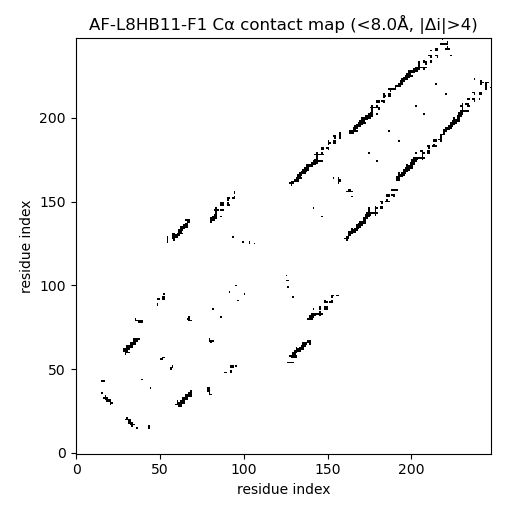8.844 1.00 84.88 91 ALA A N 1
ATOM 726 C CA . ALA A 1 91 ? 4.464 1.245 8.947 1.00 84.88 91 ALA A CA 1
ATOM 727 C C . ALA A 1 91 ? 4.377 0.733 10.390 1.00 84.88 91 ALA A C 1
ATOM 729 O O . ALA A 1 91 ? 3.280 0.534 10.897 1.00 84.88 91 ALA A O 1
ATOM 730 N N . ALA A 1 92 ? 5.508 0.590 11.087 1.00 81.00 92 ALA A N 1
ATOM 731 C CA . ALA A 1 92 ? 5.536 0.201 12.494 1.00 81.00 92 ALA A CA 1
ATOM 732 C C . ALA A 1 92 ? 4.948 1.272 13.431 1.00 81.00 92 ALA A C 1
ATOM 734 O O . ALA A 1 92 ? 4.251 0.926 14.386 1.00 81.00 92 ALA A O 1
ATOM 735 N N . ALA A 1 93 ? 5.214 2.558 13.172 1.00 79.56 93 ALA A N 1
ATOM 736 C CA . ALA A 1 93 ? 4.649 3.664 13.946 1.00 79.56 93 ALA A CA 1
ATOM 737 C C . ALA A 1 93 ? 3.123 3.749 13.789 1.00 79.56 93 ALA A C 1
ATOM 739 O O . ALA A 1 93 ? 2.416 3.984 14.769 1.00 79.56 93 ALA A O 1
ATOM 740 N N . LEU A 1 94 ? 2.617 3.505 12.578 1.00 78.81 94 LEU A N 1
ATOM 741 C CA . LEU A 1 94 ? 1.190 3.526 12.274 1.00 78.81 94 LEU A CA 1
ATOM 742 C C . LEU A 1 94 ? 0.464 2.244 12.721 1.00 78.81 94 LEU A C 1
ATOM 744 O O . LEU A 1 94 ? -0.671 2.319 13.182 1.00 78.81 94 LEU A O 1
ATOM 748 N N . ALA A 1 95 ? 1.101 1.072 12.620 1.00 71.62 95 ALA A N 1
ATOM 749 C CA . ALA A 1 95 ? 0.494 -0.231 12.917 1.00 71.62 95 ALA A CA 1
ATOM 750 C C . ALA A 1 95 ? 0.386 -0.579 14.412 1.00 71.62 95 ALA A C 1
ATOM 752 O O . ALA A 1 95 ? -0.105 -1.658 14.725 1.00 71.62 95 ALA A O 1
ATOM 753 N N . ASN A 1 96 ? 0.853 0.288 15.320 1.00 65.81 96 ASN A N 1
ATOM 754 C CA . ASN A 1 96 ? 0.871 0.051 16.768 1.00 65.81 96 ASN A CA 1
ATOM 755 C C . ASN A 1 96 ? 1.609 -1.248 17.155 1.00 65.81 96 ASN A C 1
ATOM 757 O O . ASN A 1 96 ? 1.005 -2.298 17.369 1.00 65.81 96 ASN A O 1
ATOM 761 N N . SER A 1 97 ? 2.941 -1.206 17.263 1.00 51.06 97 SER A N 1
ATOM 762 C CA . SER A 1 97 ? 3.718 -2.390 17.643 1.00 51.06 97 SER A CA 1
ATOM 763 C C . SER A 1 97 ? 3.461 -2.839 19.099 1.00 51.06 97 SER A C 1
ATOM 765 O O . SER A 1 97 ? 4.228 -2.543 20.008 1.00 51.06 97 SER A O 1
ATOM 767 N N . SER A 1 98 ? 2.441 -3.678 19.291 1.00 50.84 98 SER A N 1
ATOM 768 C CA . SER A 1 98 ? 2.321 -4.800 20.244 1.00 50.84 98 SER A CA 1
ATOM 769 C C . SER A 1 98 ? 2.285 -4.581 21.768 1.00 50.84 98 SER A C 1
ATOM 771 O O . SER A 1 98 ? 1.841 -5.495 22.466 1.00 50.84 98 SER A O 1
ATOM 773 N N . THR A 1 99 ? 2.688 -3.439 22.326 1.00 48.25 99 THR A N 1
ATOM 774 C CA . THR A 1 99 ? 2.617 -3.209 23.789 1.00 48.25 99 THR A CA 1
ATOM 775 C C . THR A 1 99 ? 1.346 -2.480 24.217 1.00 48.25 99 THR A C 1
ATOM 7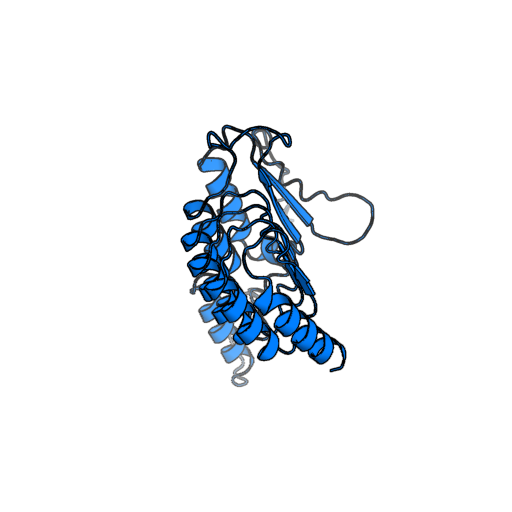77 O O . THR A 1 99 ? 0.716 -2.884 25.192 1.00 48.25 99 THR A O 1
ATOM 780 N N . GLU A 1 100 ? 0.904 -1.476 23.460 1.00 49.94 100 GLU A N 1
ATOM 781 C CA . GLU A 1 100 ? -0.298 -0.697 23.795 1.00 49.94 100 GLU A CA 1
ATOM 782 C C . GLU A 1 100 ? -1.596 -1.427 23.424 1.00 49.94 100 GLU A C 1
ATOM 784 O O . GLU A 1 100 ? -2.599 -1.272 24.105 1.00 49.94 100 GLU A O 1
ATOM 789 N N . GLU A 1 101 ? -1.587 -2.288 22.399 1.00 49.94 101 GLU A N 1
ATOM 790 C CA . GLU A 1 101 ? -2.759 -3.101 22.030 1.00 49.94 101 GLU A CA 1
ATOM 791 C C . GLU A 1 101 ? -3.080 -4.177 23.083 1.00 49.94 101 GLU A C 1
ATOM 793 O O . GLU A 1 101 ? -4.247 -4.462 23.342 1.00 49.94 101 GLU A O 1
ATOM 798 N N . ARG A 1 102 ? -2.055 -4.762 23.727 1.00 52.34 102 ARG A N 1
ATOM 799 C CA . ARG A 1 102 ? -2.254 -5.659 24.879 1.00 52.34 102 ARG A CA 1
ATOM 800 C C . ARG A 1 102 ? -2.802 -4.891 26.071 1.00 52.34 102 ARG A C 1
ATOM 802 O O . ARG A 1 102 ? -3.805 -5.315 26.619 1.00 52.34 102 ARG A O 1
ATOM 809 N N . ALA A 1 103 ? -2.226 -3.730 26.385 1.00 51.12 103 ALA A N 1
ATOM 810 C CA . ALA A 1 103 ? -2.755 -2.860 27.432 1.00 51.12 103 ALA A CA 1
ATOM 811 C C . ALA A 1 103 ? -4.209 -2.432 27.152 1.00 51.12 103 ALA A C 1
ATOM 813 O O . ALA A 1 103 ? -5.020 -2.398 28.069 1.00 51.12 103 ALA A O 1
ATOM 814 N N . TRP A 1 104 ? -4.565 -2.178 25.888 1.00 51.03 104 TRP A N 1
ATOM 815 C CA . TRP A 1 104 ? -5.935 -1.883 25.465 1.00 51.03 104 TRP A CA 1
ATOM 816 C C . TRP A 1 104 ? -6.870 -3.088 25.616 1.00 51.03 104 TRP A C 1
ATOM 818 O O . TRP A 1 104 ? -7.965 -2.933 26.150 1.00 51.03 104 TRP A O 1
ATOM 828 N N . ARG A 1 105 ? -6.450 -4.292 25.193 1.00 51.06 105 ARG A N 1
ATOM 829 C CA . ARG A 1 105 ? -7.238 -5.523 25.383 1.00 51.06 105 ARG A CA 1
ATOM 830 C C . ARG A 1 105 ? -7.441 -5.827 26.860 1.00 51.06 105 ARG A C 1
ATOM 832 O O . ARG A 1 105 ? -8.567 -6.099 27.258 1.00 51.06 105 ARG A O 1
ATOM 839 N N . ASP A 1 106 ? -6.381 -5.733 27.653 1.00 57.69 106 ASP A N 1
ATOM 840 C CA . ASP A 1 106 ? -6.408 -6.016 29.084 1.00 57.69 106 ASP A CA 1
ATOM 841 C C . ASP A 1 106 ? -7.290 -4.986 29.817 1.00 57.69 106 ASP A C 1
ATOM 843 O O . ASP A 1 106 ? -8.164 -5.372 30.589 1.00 57.69 106 ASP A O 1
ATOM 847 N N . ALA A 1 107 ? -7.170 -3.688 29.503 1.00 52.44 107 ALA A N 1
ATOM 848 C CA . ALA A 1 107 ? -8.014 -2.634 30.077 1.00 52.44 107 ALA A CA 1
ATOM 849 C C . ALA A 1 107 ? -9.491 -2.741 29.653 1.00 52.44 107 ALA A C 1
ATOM 851 O O . ALA A 1 107 ? -10.387 -2.581 30.482 1.00 52.44 107 ALA A O 1
ATOM 852 N N . ALA A 1 108 ? -9.773 -3.056 28.384 1.00 51.56 108 ALA A N 1
ATOM 853 C CA . ALA A 1 108 ? -11.138 -3.272 27.902 1.00 51.56 108 ALA A CA 1
ATOM 854 C C . ALA A 1 108 ? -11.773 -4.537 28.507 1.00 51.56 108 ALA A C 1
ATOM 856 O O . ALA A 1 108 ? -12.974 -4.567 28.772 1.00 51.56 108 ALA A O 1
ATOM 857 N N . GLN A 1 109 ? -10.972 -5.576 28.753 1.00 52.88 109 GLN A N 1
ATOM 858 C CA . GLN A 1 109 ? -11.422 -6.819 29.371 1.00 52.88 109 GLN A CA 1
ATOM 859 C C . GLN A 1 109 ? -11.675 -6.661 30.879 1.00 52.88 109 GLN A C 1
ATOM 861 O O . GLN A 1 109 ? -12.622 -7.263 31.381 1.00 52.88 109 GLN A O 1
ATOM 866 N N . ILE A 1 110 ? -10.916 -5.800 31.569 1.00 57.88 110 ILE A N 1
ATOM 867 C CA . ILE A 1 110 ? -11.184 -5.373 32.955 1.00 57.88 110 ILE A CA 1
ATOM 868 C C . ILE A 1 110 ? -12.473 -4.540 33.028 1.00 57.88 110 ILE A C 1
ATOM 870 O O . ILE A 1 110 ? -13.343 -4.832 33.840 1.00 57.88 110 ILE A O 1
ATOM 874 N N . ALA A 1 111 ? -12.660 -3.564 32.132 1.00 52.59 111 ALA A N 1
ATOM 875 C CA . ALA A 1 111 ? -13.863 -2.721 32.115 1.00 52.59 111 ALA A CA 1
ATOM 876 C C . ALA A 1 111 ? -15.168 -3.502 31.848 1.00 52.59 111 ALA A C 1
ATOM 878 O O . ALA A 1 111 ? -16.250 -3.052 32.222 1.00 52.59 111 ALA A O 1
ATOM 879 N N . MET A 1 112 ? -15.078 -4.669 31.201 1.00 51.38 112 MET A N 1
ATOM 880 C CA . MET A 1 112 ? -16.217 -5.550 30.913 1.00 51.38 112 MET A CA 1
ATOM 881 C C . MET A 1 112 ? -16.347 -6.727 31.900 1.00 51.38 112 MET A C 1
ATOM 883 O O . MET A 1 112 ? -17.278 -7.525 31.772 1.00 51.38 112 MET A O 1
ATOM 887 N N . GLY A 1 113 ? -15.432 -6.848 32.868 1.00 53.53 113 GLY A N 1
ATOM 888 C CA . GLY A 1 113 ? -15.325 -7.967 33.799 1.00 53.53 113 GLY A CA 1
ATOM 889 C C . GLY A 1 113 ? -15.564 -7.567 35.254 1.00 53.53 113 GLY A C 1
ATOM 890 O O . GLY A 1 113 ? -14.620 -7.298 35.979 1.00 53.53 113 GLY A O 1
ATOM 891 N N . ASP A 1 114 ? -16.828 -7.660 35.660 1.00 41.88 114 ASP A N 1
ATOM 892 C CA . ASP A 1 114 ? -17.328 -7.825 37.032 1.00 41.88 114 ASP A CA 1
ATOM 893 C C . ASP A 1 114 ? -17.207 -6.647 38.020 1.00 41.88 114 ASP A C 1
ATOM 895 O O . ASP A 1 114 ? -16.159 -6.061 38.279 1.00 41.88 114 ASP A O 1
ATOM 899 N N . GLY A 1 115 ? -18.357 -6.320 38.613 1.00 49.75 115 GLY A N 1
ATOM 900 C CA . GLY A 1 115 ? -18.516 -5.262 39.595 1.00 49.75 115 GLY A CA 1
ATOM 901 C C . GLY A 1 115 ? -17.821 -5.612 40.906 1.00 49.75 115 GLY A C 1
ATOM 902 O O . GLY A 1 115 ? -18.349 -6.364 41.718 1.00 49.75 115 GLY A O 1
ATOM 903 N N . GLY A 1 116 ? -16.668 -4.997 41.144 1.00 44.62 116 GLY A N 1
ATOM 904 C CA . GLY A 1 116 ? -15.976 -5.010 42.427 1.00 44.62 116 GLY A CA 1
ATOM 905 C C . GLY A 1 116 ? -15.575 -3.596 42.811 1.00 44.62 116 GLY A C 1
ATOM 906 O O . GLY A 1 116 ? -14.538 -3.098 42.397 1.00 44.62 116 GLY A O 1
ATOM 907 N N . SER A 1 117 ? -16.423 -2.933 43.586 1.00 52.66 117 SER A N 1
ATOM 908 C CA . SER A 1 117 ? -16.145 -1.646 44.218 1.00 52.66 117 SER A CA 1
ATOM 909 C C . SER A 1 117 ? -14.956 -1.743 45.180 1.00 52.66 117 SER A C 1
ATOM 911 O O . SER A 1 117 ? -15.098 -2.419 46.196 1.00 52.66 117 SER A O 1
ATOM 913 N N . ASP A 1 118 ? -13.842 -1.068 44.882 1.00 44.06 118 ASP A N 1
ATOM 914 C CA . ASP A 1 118 ? -13.053 -0.201 45.783 1.00 44.06 118 ASP A CA 1
ATOM 915 C C . ASP A 1 118 ? -11.709 0.181 45.124 1.00 44.06 118 ASP A C 1
ATOM 917 O O . ASP A 1 118 ? -11.072 -0.646 44.479 1.00 44.06 118 ASP A O 1
ATOM 921 N N . GLY A 1 119 ? -11.254 1.416 45.349 1.00 39.34 119 GLY A N 1
ATOM 922 C CA . GLY A 1 119 ? -9.842 1.776 45.197 1.00 39.34 119 GLY A CA 1
ATOM 923 C C . GLY A 1 119 ? -9.458 2.591 43.962 1.00 39.34 119 GLY A C 1
ATOM 924 O O . GLY A 1 119 ? -8.878 2.070 43.025 1.00 39.34 119 GLY A O 1
ATOM 925 N N . SER A 1 120 ? -9.676 3.909 44.029 1.00 41.84 120 SER A N 1
ATOM 926 C CA . SER A 1 120 ? -8.789 4.948 43.465 1.00 41.84 120 SER A CA 1
ATOM 927 C C . SER A 1 120 ? -8.053 4.624 42.152 1.00 41.84 120 SER A C 1
ATOM 929 O O . SER A 1 120 ? -6.822 4.585 42.119 1.00 41.84 120 SER A O 1
ATOM 931 N N . GLU A 1 121 ? -8.781 4.459 41.056 1.00 41.78 121 GLU A N 1
ATOM 932 C CA . GLU A 1 121 ? -8.169 4.376 39.733 1.00 41.78 121 GLU A CA 1
ATOM 933 C C . GLU A 1 121 ? -8.094 5.780 39.134 1.00 41.78 121 GLU A C 1
ATOM 935 O O . GLU A 1 121 ? -9.099 6.423 38.824 1.00 41.78 121 GLU A O 1
ATOM 940 N N . GLN A 1 122 ? -6.865 6.289 39.026 1.00 36.59 122 GLN A N 1
ATOM 941 C CA . GLN A 1 122 ? -6.553 7.427 38.172 1.00 36.59 122 GLN A CA 1
ATOM 942 C C . GLN A 1 122 ? -7.170 7.147 36.805 1.00 36.59 122 GLN A C 1
ATOM 944 O O . GLN A 1 122 ? -6.828 6.147 36.180 1.00 36.59 122 GLN A O 1
ATOM 949 N N . SER A 1 123 ? -8.084 8.013 36.373 1.00 34.53 123 SER A N 1
ATOM 950 C CA . SER A 1 123 ? -8.727 7.963 35.064 1.00 34.53 123 SER A CA 1
ATOM 951 C C . SER A 1 123 ? -7.671 8.119 33.968 1.00 34.53 123 SER A C 1
ATOM 953 O O . SER A 1 123 ? -7.429 9.210 33.462 1.00 34.53 123 SER A O 1
ATOM 955 N N . GLN A 1 124 ? -6.984 7.027 33.651 1.00 41.66 124 GLN A N 1
ATOM 956 C CA . GLN A 1 124 ? -6.190 6.892 32.449 1.00 41.66 124 GLN A CA 1
ATOM 957 C C . GLN A 1 124 ? -7.177 6.521 31.351 1.00 41.66 124 GLN A C 1
ATOM 959 O O . GLN A 1 124 ? -7.649 5.391 31.254 1.00 41.66 124 GLN A O 1
ATOM 964 N N . GLU A 1 125 ? -7.560 7.548 30.601 1.00 41.00 125 GLU A N 1
ATOM 965 C CA . GLU A 1 125 ? -8.324 7.464 29.363 1.00 41.00 125 GLU A CA 1
ATOM 966 C C . GLU A 1 125 ? -7.759 6.318 28.506 1.00 41.00 125 GLU A C 1
ATOM 968 O O . GLU A 1 125 ? -6.574 6.320 28.163 1.00 41.00 125 GLU A O 1
ATOM 973 N N . ALA A 1 126 ? -8.578 5.303 28.214 1.00 44.66 126 ALA A N 1
ATOM 974 C CA . ALA A 1 126 ? -8.163 4.194 27.363 1.00 44.66 126 ALA A CA 1
ATOM 975 C C . ALA A 1 126 ? -7.643 4.752 26.021 1.00 44.66 126 ALA A C 1
ATOM 977 O O . ALA A 1 126 ? -8.290 5.634 25.448 1.00 44.66 126 ALA A O 1
ATOM 978 N N . PRO A 1 127 ? -6.498 4.272 25.498 1.00 47.66 127 PRO A N 1
ATOM 979 C CA . PRO A 1 127 ? -5.943 4.792 24.256 1.00 47.66 127 PRO A CA 1
ATOM 980 C C . PRO A 1 127 ? -6.932 4.530 23.118 1.00 47.66 127 PRO A C 1
ATOM 982 O O . PRO A 1 127 ? -7.204 3.382 22.765 1.00 47.66 127 PRO A O 1
ATOM 985 N N . SER A 1 128 ? -7.510 5.603 22.578 1.00 50.00 128 SER A N 1
ATOM 986 C CA . SER A 1 128 ? -8.477 5.517 21.489 1.00 50.00 128 SER A CA 1
ATOM 987 C C . SER A 1 128 ? -7.760 5.304 20.142 1.00 50.00 128 SER A C 1
ATOM 989 O O . SER A 1 128 ? -6.586 5.677 19.994 1.00 50.00 128 SER A O 1
ATOM 991 N N . PRO A 1 129 ? -8.419 4.621 19.191 1.00 53.84 129 PRO A N 1
ATOM 992 C CA . PRO A 1 129 ? -7.797 4.123 17.969 1.00 53.84 129 PRO A CA 1
ATOM 993 C C . PRO A 1 129 ? -7.255 5.228 17.045 1.00 53.84 129 PRO A C 1
ATOM 995 O O . PRO A 1 129 ? -7.821 6.322 17.022 1.00 53.84 129 PRO A O 1
ATOM 998 N N . PRO A 1 130 ? -6.186 4.968 16.259 1.00 59.78 130 PRO A N 1
ATOM 999 C CA . PRO A 1 130 ? -5.769 5.868 15.186 1.00 59.78 130 PRO A CA 1
ATOM 1000 C C . PRO A 1 130 ? -6.929 6.240 14.247 1.00 59.78 130 PRO A C 1
ATOM 1002 O O . PRO A 1 130 ? -7.730 5.387 13.866 1.00 59.78 130 PRO A O 1
ATOM 1005 N N . ALA A 1 131 ? -6.990 7.511 13.843 1.00 67.50 131 ALA A N 1
ATOM 1006 C CA . ALA A 1 131 ? -8.033 8.052 12.968 1.00 67.50 131 ALA A CA 1
ATOM 1007 C C . ALA A 1 131 ? -7.640 8.062 11.479 1.00 67.50 131 ALA A C 1
ATOM 1009 O O . ALA A 1 131 ? -8.374 8.608 10.656 1.00 67.50 131 ALA A O 1
ATOM 1010 N N . LEU A 1 132 ? -6.494 7.470 11.118 1.00 77.88 132 LEU A N 1
ATOM 1011 C CA . LEU A 1 132 ? -5.920 7.568 9.776 1.00 77.88 132 LEU A CA 1
ATOM 1012 C C . LEU A 1 132 ? -6.799 6.872 8.725 1.00 77.88 132 LEU A C 1
ATOM 1014 O O . LEU A 1 132 ? -6.821 5.650 8.604 1.00 77.88 132 LEU A O 1
ATOM 1018 N N . LYS A 1 133 ? -7.473 7.668 7.900 1.00 84.31 133 LYS A N 1
ATOM 1019 C CA . LYS A 1 133 ? -8.333 7.204 6.805 1.00 84.31 133 LYS A CA 1
ATOM 1020 C C . LYS A 1 133 ? -7.587 7.136 5.479 1.00 84.31 133 LYS A C 1
ATOM 1022 O O . LYS A 1 133 ? -7.936 6.313 4.634 1.00 84.31 133 LYS A O 1
ATOM 1027 N N . SER A 1 134 ? -6.594 8.001 5.272 1.00 87.31 134 SER A N 1
ATOM 1028 C CA . SER A 1 134 ? -5.896 8.116 3.989 1.00 87.31 134 SER A CA 1
ATOM 1029 C C . SER A 1 134 ? -4.384 8.237 4.158 1.00 87.31 134 SER A C 1
ATOM 1031 O O . SER A 1 134 ? -3.906 9.077 4.917 1.00 87.31 134 SER A O 1
ATOM 1033 N N . LEU A 1 135 ? -3.635 7.423 3.413 1.00 90.56 135 LEU A N 1
ATOM 1034 C CA . LEU A 1 135 ? -2.175 7.433 3.385 1.00 90.56 135 LEU A CA 1
ATOM 1035 C C . LEU A 1 135 ? -1.679 7.592 1.944 1.00 90.56 135 LEU A C 1
ATOM 1037 O O . LEU A 1 135 ? -1.948 6.737 1.102 1.00 90.56 135 LEU A O 1
ATOM 1041 N N . TYR A 1 136 ? -0.935 8.662 1.674 1.00 90.38 136 TYR A N 1
ATOM 1042 C CA . TYR A 1 136 ? -0.339 8.947 0.369 1.00 90.38 136 TYR A CA 1
ATOM 1043 C C . TYR A 1 136 ? 1.182 8.888 0.467 1.00 90.38 136 TYR A C 1
ATOM 1045 O O . TYR A 1 136 ? 1.796 9.634 1.227 1.00 90.38 136 TYR A O 1
ATOM 1053 N N . LEU A 1 137 ? 1.788 7.990 -0.302 1.00 90.44 137 LEU A N 1
ATOM 1054 C CA . LEU A 1 137 ? 3.226 7.723 -0.313 1.00 90.44 137 LEU A CA 1
ATOM 1055 C C . LEU A 1 137 ? 3.759 7.667 -1.751 1.00 90.44 137 LEU A C 1
ATOM 1057 O O . LEU A 1 137 ? 4.664 6.893 -2.078 1.00 90.44 137 LEU A O 1
ATOM 1061 N N . ASP A 1 138 ? 3.202 8.496 -2.626 1.00 89.00 138 ASP A N 1
ATOM 1062 C CA . ASP A 1 138 ? 3.602 8.559 -4.028 1.00 89.00 138 ASP A CA 1
ATOM 1063 C C . ASP A 1 138 ? 5.064 9.021 -4.170 1.00 89.00 138 ASP A C 1
ATOM 1065 O O . ASP A 1 138 ? 5.542 9.827 -3.372 1.00 89.00 138 ASP A O 1
ATOM 1069 N N . PHE A 1 139 ? 5.777 8.516 -5.180 1.00 86.88 139 PHE A N 1
ATOM 1070 C CA . PHE A 1 139 ? 7.166 8.896 -5.501 1.00 86.88 139 PHE A CA 1
ATOM 1071 C C . PHE A 1 139 ? 8.219 8.600 -4.410 1.00 86.88 139 PHE A C 1
ATOM 1073 O O . PHE A 1 139 ? 9.340 9.094 -4.465 1.00 86.88 139 PHE A O 1
ATOM 1080 N N . ASN A 1 140 ? 7.932 7.735 -3.435 1.00 86.56 140 ASN A N 1
ATOM 1081 C CA . ASN A 1 140 ? 8.825 7.478 -2.296 1.00 86.56 140 ASN A CA 1
ATOM 1082 C C . ASN A 1 140 ? 9.872 6.367 -2.508 1.00 86.56 140 ASN A C 1
ATOM 1084 O O . ASN A 1 140 ? 10.479 5.905 -1.537 1.00 86.56 140 ASN A O 1
ATOM 1088 N N . ASN A 1 141 ? 10.117 5.954 -3.757 1.00 88.31 141 ASN A N 1
ATOM 1089 C CA . ASN A 1 141 ? 11.057 4.886 -4.123 1.00 88.31 141 ASN A CA 1
ATOM 1090 C C . ASN A 1 141 ? 10.862 3.603 -3.284 1.00 88.31 141 ASN A C 1
ATOM 1092 O O . ASN A 1 141 ? 11.825 2.980 -2.836 1.00 88.31 141 ASN A O 1
ATOM 1096 N N . ILE A 1 142 ? 9.602 3.239 -3.039 1.00 89.94 142 ILE A N 1
ATOM 1097 C CA . ILE A 1 142 ? 9.213 2.068 -2.250 1.00 89.94 142 ILE A CA 1
ATOM 1098 C C . ILE A 1 142 ? 9.379 0.818 -3.112 1.00 89.94 142 ILE A C 1
ATOM 1100 O O . ILE A 1 142 ? 8.735 0.682 -4.150 1.00 89.94 142 ILE A O 1
ATOM 1104 N N . GLY A 1 143 ? 10.255 -0.076 -2.684 1.00 92.38 143 GLY A N 1
ATOM 1105 C CA . GLY A 1 143 ? 10.514 -1.378 -3.271 1.00 92.38 143 GLY A CA 1
ATOM 1106 C C . GLY A 1 143 ? 9.584 -2.482 -2.749 1.00 92.38 143 GLY A C 1
ATOM 1107 O O . GLY A 1 143 ? 8.638 -2.233 -1.987 1.00 92.38 143 GLY A O 1
ATOM 1108 N N . PRO A 1 144 ? 9.850 -3.742 -3.134 1.00 93.06 144 PRO A N 1
ATOM 1109 C CA . PRO A 1 144 ? 9.060 -4.888 -2.693 1.00 93.06 144 PRO A CA 1
ATOM 1110 C C . PRO A 1 144 ? 9.112 -5.098 -1.175 1.00 93.06 144 PRO A C 1
ATOM 1112 O O . PRO A 1 144 ? 8.127 -5.557 -0.595 1.00 93.06 144 PRO A O 1
ATOM 1115 N N . ASP A 1 145 ? 10.214 -4.752 -0.506 1.00 93.00 145 ASP A N 1
ATOM 1116 C CA . ASP A 1 145 ? 10.323 -4.917 0.944 1.00 93.00 145 ASP A CA 1
ATOM 1117 C C . ASP A 1 145 ? 9.535 -3.841 1.693 1.00 93.00 145 ASP A C 1
ATOM 1119 O O . ASP A 1 145 ? 8.819 -4.158 2.643 1.00 93.00 145 ASP A O 1
ATOM 1123 N N . GLY A 1 146 ? 9.543 -2.589 1.230 1.00 90.50 146 GLY A N 1
ATOM 1124 C CA . GLY A 1 146 ? 8.674 -1.542 1.769 1.00 90.50 146 GLY A CA 1
ATOM 1125 C C . GLY A 1 146 ? 7.193 -1.900 1.608 1.00 90.50 146 GLY A C 1
ATOM 1126 O O . GLY A 1 146 ? 6.413 -1.774 2.554 1.00 90.50 146 GLY A O 1
ATOM 1127 N N . ALA A 1 147 ? 6.810 -2.471 0.462 1.00 93.25 147 ALA A N 1
ATOM 1128 C CA . ALA A 1 147 ? 5.456 -2.977 0.240 1.00 93.25 147 ALA A CA 1
ATOM 1129 C C . ALA A 1 147 ? 5.066 -4.116 1.204 1.00 93.25 147 ALA A C 1
ATOM 1131 O O . ALA A 1 147 ? 3.926 -4.155 1.667 1.00 93.25 147 ALA A O 1
ATOM 1132 N N . LYS A 1 148 ? 5.995 -5.012 1.575 1.00 92.88 148 LYS A N 1
ATOM 1133 C CA . LYS A 1 148 ? 5.754 -6.051 2.601 1.00 92.88 148 LYS A CA 1
ATOM 1134 C C . LYS A 1 148 ? 5.484 -5.436 3.980 1.00 92.88 148 LYS A C 1
ATOM 1136 O O . LYS A 1 148 ? 4.594 -5.907 4.691 1.00 92.88 148 LYS A O 1
ATOM 1141 N N . HIS A 1 149 ? 6.200 -4.374 4.352 1.00 90.94 149 HIS A N 1
ATOM 1142 C CA . HIS A 1 149 ? 5.947 -3.651 5.603 1.00 90.94 149 HIS A CA 1
ATOM 1143 C C . HIS A 1 149 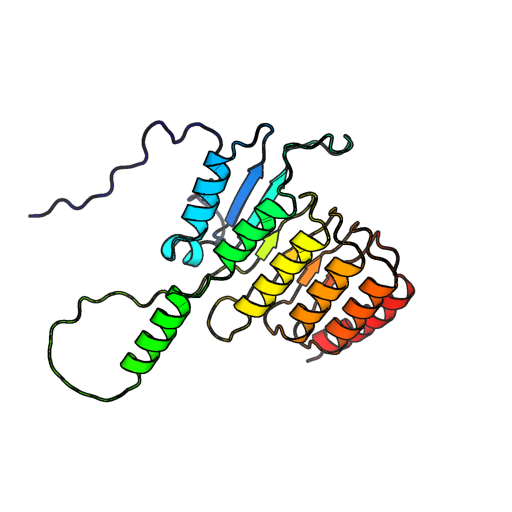? 4.570 -2.975 5.605 1.00 90.94 149 HIS A C 1
ATOM 1145 O O . HIS A 1 149 ? 3.829 -3.099 6.582 1.00 90.94 149 HIS A O 1
ATOM 1151 N N . LEU A 1 150 ? 4.181 -2.346 4.492 1.00 90.38 150 LEU A N 1
ATOM 1152 C CA . LEU A 1 150 ? 2.842 -1.772 4.326 1.00 90.38 150 LEU A CA 1
ATOM 1153 C C . LEU A 1 150 ? 1.748 -2.844 4.361 1.00 90.38 150 LEU A C 1
ATOM 1155 O O . LEU A 1 150 ? 0.738 -2.665 5.032 1.00 90.38 150 LEU A O 1
ATOM 1159 N N . ALA A 1 151 ? 1.962 -3.993 3.718 1.00 89.69 151 ALA A N 1
ATOM 1160 C CA . ALA A 1 151 ? 1.040 -5.124 3.781 1.00 89.69 151 ALA A CA 1
ATOM 1161 C C . ALA A 1 151 ? 0.831 -5.603 5.229 1.00 89.69 151 ALA A C 1
ATOM 1163 O O . ALA A 1 151 ? -0.300 -5.842 5.657 1.00 89.69 151 ALA A O 1
ATOM 1164 N N . ARG A 1 152 ? 1.909 -5.682 6.018 1.00 86.62 152 ARG A N 1
ATOM 1165 C CA . ARG A 1 152 ? 1.821 -6.007 7.446 1.00 86.62 152 ARG A CA 1
ATOM 1166 C C . ARG A 1 152 ? 1.041 -4.947 8.224 1.00 86.62 152 ARG A C 1
ATOM 1168 O O . ARG A 1 152 ? 0.209 -5.313 9.046 1.00 86.62 152 ARG A O 1
ATOM 1175 N N . MET A 1 153 ? 1.277 -3.664 7.956 1.00 85.31 153 MET A N 1
ATOM 1176 C CA . MET A 1 153 ? 0.523 -2.565 8.568 1.00 85.31 153 MET A CA 1
ATOM 1177 C C . MET A 1 153 ? -0.977 -2.673 8.263 1.00 85.31 153 MET A C 1
ATOM 1179 O O . MET A 1 153 ? -1.778 -2.641 9.190 1.00 85.31 153 MET A O 1
ATOM 1183 N N . ILE A 1 154 ? -1.357 -2.882 6.998 1.00 84.75 154 ILE A N 1
ATOM 1184 C CA . ILE A 1 154 ? -2.758 -3.052 6.567 1.00 84.75 154 ILE A CA 1
ATOM 1185 C C . ILE A 1 154 ? -3.416 -4.238 7.281 1.00 84.75 154 ILE A C 1
ATOM 1187 O O . ILE A 1 154 ? -4.571 -4.151 7.694 1.00 84.75 154 ILE A O 1
ATOM 1191 N N . HIS A 1 155 ? -2.688 -5.345 7.441 1.00 81.25 155 HIS A N 1
ATOM 1192 C CA . HIS A 1 155 ? -3.189 -6.515 8.156 1.00 81.25 155 HIS A CA 1
ATOM 1193 C C . HIS A 1 155 ? -3.417 -6.233 9.649 1.00 81.25 155 HIS A C 1
ATOM 1195 O O . HIS A 1 155 ? -4.430 -6.648 10.202 1.00 81.25 155 HIS A O 1
ATOM 1201 N N . LEU A 1 156 ? -2.500 -5.507 10.295 1.00 75.88 156 LEU A N 1
ATOM 1202 C CA . LEU A 1 156 ? -2.605 -5.157 11.715 1.00 75.88 156 LEU A CA 1
ATOM 1203 C C . LEU A 1 156 ? -3.713 -4.130 11.989 1.00 75.88 156 LEU A C 1
ATOM 1205 O O . LEU A 1 156 ? -4.376 -4.206 13.019 1.00 75.88 156 LEU A O 1
ATOM 1209 N N . MET A 1 157 ? -3.951 -3.205 11.058 1.00 71.50 157 MET A N 1
ATOM 1210 C CA . MET A 1 157 ? -5.005 -2.194 11.184 1.00 71.50 157 MET A CA 1
ATOM 1211 C C . MET A 1 157 ? -6.422 -2.759 11.012 1.00 71.50 157 MET A C 1
ATOM 1213 O O . MET A 1 157 ? -7.379 -2.129 11.450 1.00 71.50 157 MET A O 1
ATOM 1217 N N . ASP A 1 158 ? -6.585 -3.954 10.434 1.00 65.62 158 ASP A N 1
ATOM 1218 C CA . ASP A 1 158 ? -7.909 -4.504 10.115 1.00 65.62 158 ASP A CA 1
ATOM 1219 C C . ASP A 1 158 ? -8.692 -5.095 11.304 1.00 65.62 158 ASP A C 1
ATOM 1221 O O . ASP A 1 158 ? -9.828 -5.558 11.167 1.00 65.62 158 ASP A O 1
ATOM 1225 N N . HIS A 1 159 ? -8.131 -5.090 12.514 1.00 56.16 159 HIS A N 1
ATOM 1226 C CA . HIS A 1 159 ? -8.828 -5.621 13.683 1.00 56.16 159 HIS A CA 1
ATOM 1227 C C . HIS A 1 159 ? -9.921 -4.661 14.187 1.00 56.16 159 HIS A C 1
ATOM 1229 O O . HIS A 1 159 ? -9.706 -3.934 15.149 1.00 56.16 159 HIS A O 1
ATOM 1235 N N . ARG A 1 160 ? -11.088 -4.697 13.513 1.00 48.47 160 ARG A N 1
ATOM 1236 C CA . ARG A 1 160 ? -12.496 -4.305 13.819 1.00 48.47 160 ARG A CA 1
ATOM 1237 C C . ARG A 1 160 ? -12.842 -3.096 14.709 1.00 48.47 160 ARG A C 1
ATOM 1239 O O . ARG A 1 160 ? -14.019 -2.760 14.776 1.00 48.47 160 ARG A O 1
ATOM 1246 N N . GLN A 1 161 ? -11.902 -2.442 15.376 1.00 49.28 161 GLN A N 1
ATOM 1247 C CA . GLN A 1 161 ? -12.132 -1.287 16.249 1.00 49.28 161 GLN A CA 1
ATOM 1248 C C . GLN A 1 161 ? -10.966 -0.283 16.245 1.00 49.28 161 GLN A C 1
ATOM 1250 O O . GLN A 1 161 ? -11.039 0.706 16.967 1.00 49.28 161 GLN A O 1
ATOM 1255 N N . ALA A 1 162 ? -9.898 -0.519 15.466 1.00 51.59 162 ALA A N 1
ATOM 1256 C CA . ALA A 1 162 ? -8.617 0.139 15.717 1.00 51.59 162 ALA A CA 1
ATOM 1257 C C . ALA A 1 162 ? -8.154 1.212 14.713 1.00 51.59 162 ALA A C 1
ATOM 1259 O O . ALA A 1 162 ? -7.351 2.032 15.123 1.00 51.59 162 ALA A O 1
ATOM 1260 N N . CYS A 1 163 ? -8.588 1.229 13.448 1.00 56.28 163 CYS A N 1
ATOM 1261 C CA . CYS A 1 163 ? -8.333 2.303 12.465 1.00 56.28 163 CYS A CA 1
ATOM 1262 C C . CYS A 1 163 ? -8.766 1.801 11.083 1.00 56.28 163 CYS A C 1
ATOM 1264 O O . CYS A 1 163 ? -8.319 0.738 10.658 1.00 56.28 163 CYS A O 1
ATOM 1266 N N . ALA A 1 164 ? -9.613 2.540 10.369 1.00 70.12 164 ALA A N 1
ATOM 1267 C CA . ALA A 1 164 ? -10.068 2.146 9.039 1.00 70.12 164 ALA A CA 1
ATOM 1268 C C . ALA A 1 164 ? -9.305 2.928 7.965 1.00 70.12 164 ALA A C 1
ATOM 1270 O O . ALA A 1 164 ? -9.801 3.937 7.458 1.00 70.12 164 ALA A O 1
ATOM 1271 N N . LEU A 1 165 ? -8.101 2.464 7.610 1.00 83.88 165 LEU A N 1
ATOM 1272 C CA . LEU A 1 165 ? -7.407 2.997 6.439 1.00 83.88 165 LEU A CA 1
ATOM 1273 C C . LEU A 1 165 ? -8.257 2.686 5.203 1.00 83.88 165 LEU A C 1
ATOM 1275 O O . LEU A 1 165 ? -8.301 1.549 4.743 1.00 83.88 165 LEU A O 1
ATOM 1279 N N . ALA A 1 166 ? -8.942 3.700 4.685 1.00 88.50 166 ALA A N 1
ATOM 1280 C CA . ALA A 1 166 ? -9.845 3.594 3.549 1.00 88.50 166 ALA A CA 1
ATOM 1281 C C . ALA A 1 166 ? -9.115 3.801 2.220 1.00 88.50 166 ALA A C 1
ATOM 1283 O O . ALA A 1 166 ? -9.532 3.254 1.200 1.00 88.50 166 ALA A O 1
ATOM 1284 N N . THR A 1 167 ? -8.043 4.599 2.212 1.00 90.50 167 THR A N 1
ATOM 1285 C CA . THR A 1 167 ? -7.316 4.975 0.991 1.00 90.50 167 THR A CA 1
ATOM 1286 C C . THR A 1 167 ? -5.810 4.823 1.162 1.00 90.50 167 THR A C 1
ATOM 1288 O O . THR A 1 167 ? -5.235 5.371 2.101 1.00 90.50 167 THR A O 1
ATOM 1291 N N . LEU A 1 168 ? -5.172 4.127 0.221 1.00 93.44 168 LEU A N 1
ATOM 1292 C CA . LEU A 1 168 ? -3.720 3.991 0.139 1.00 93.44 168 LEU A CA 1
ATOM 1293 C C . LEU A 1 168 ? -3.228 4.354 -1.265 1.00 93.44 168 LEU A C 1
ATOM 1295 O O . LEU A 1 168 ? -3.581 3.686 -2.235 1.00 93.44 168 LEU A O 1
ATOM 1299 N N . SER A 1 169 ? -2.392 5.382 -1.375 1.00 94.44 169 SER A N 1
ATOM 1300 C CA . SER A 1 169 ? -1.748 5.768 -2.633 1.00 94.44 169 SER A CA 1
ATOM 1301 C C . SER A 1 169 ? -0.259 5.465 -2.594 1.00 94.44 169 SER A C 1
ATOM 1303 O O . SER A 1 169 ? 0.449 5.890 -1.681 1.00 94.44 169 SER A O 1
ATOM 1305 N N . LEU A 1 170 ? 0.201 4.705 -3.582 1.00 93.44 170 LEU A N 1
ATOM 1306 C CA . LEU A 1 170 ? 1.578 4.254 -3.741 1.00 93.44 170 LEU A CA 1
ATOM 1307 C C . LEU A 1 170 ? 2.066 4.470 -5.178 1.00 93.44 170 LEU A C 1
ATOM 1309 O O . LEU A 1 170 ? 2.932 3.735 -5.647 1.00 93.44 170 LEU A O 1
ATOM 1313 N N . ASN A 1 171 ? 1.531 5.451 -5.898 1.00 91.06 171 ASN A N 1
ATOM 1314 C CA . ASN A 1 171 ? 1.871 5.689 -7.299 1.00 91.06 171 ASN A CA 1
ATOM 1315 C C . ASN A 1 171 ? 3.360 6.022 -7.474 1.00 91.06 171 ASN A C 1
ATOM 1317 O O . ASN A 1 171 ? 3.978 6.628 -6.599 1.00 91.06 171 ASN A O 1
ATOM 1321 N N . ASN A 1 172 ? 3.920 5.682 -8.636 1.00 90.50 172 ASN A N 1
ATOM 1322 C CA . ASN A 1 172 ? 5.300 5.999 -9.009 1.00 90.50 172 ASN A CA 1
ATOM 1323 C C . ASN A 1 172 ? 6.334 5.482 -7.991 1.00 90.50 172 ASN A C 1
ATOM 1325 O O . ASN A 1 172 ? 7.238 6.199 -7.561 1.00 90.50 172 ASN A O 1
ATOM 1329 N N . ASN A 1 173 ? 6.184 4.225 -7.582 1.00 90.81 173 ASN A N 1
ATOM 1330 C CA . ASN A 1 173 ? 7.138 3.514 -6.734 1.00 90.81 173 ASN A CA 1
ATOM 1331 C C . ASN A 1 173 ? 7.739 2.318 -7.505 1.00 90.81 173 ASN A C 1
ATOM 1333 O O . ASN A 1 173 ? 7.640 2.230 -8.725 1.00 90.81 173 ASN A O 1
ATOM 1337 N N . ARG A 1 174 ? 8.451 1.416 -6.825 1.00 91.81 174 ARG A N 1
ATOM 1338 C CA . ARG A 1 174 ? 9.135 0.254 -7.425 1.00 91.81 174 ARG A CA 1
ATOM 1339 C C . ARG A 1 174 ? 8.698 -1.053 -6.758 1.00 91.81 174 ARG A C 1
ATOM 1341 O O . ARG A 1 174 ? 9.520 -1.928 -6.497 1.00 91.81 174 ARG A O 1
ATOM 1348 N N . ILE A 1 175 ? 7.402 -1.169 -6.466 1.00 94.44 175 ILE A N 1
ATOM 1349 C CA . ILE A 1 175 ? 6.810 -2.274 -5.696 1.00 94.44 175 ILE A CA 1
ATOM 1350 C C . ILE A 1 175 ? 7.068 -3.640 -6.350 1.00 94.44 175 ILE A C 1
ATOM 1352 O O . ILE A 1 175 ? 7.362 -4.611 -5.647 1.00 94.44 175 ILE A O 1
ATOM 1356 N N . GLY A 1 176 ? 6.965 -3.720 -7.680 1.00 95.00 176 GLY A N 1
ATOM 1357 C CA . GLY A 1 176 ? 7.162 -4.961 -8.429 1.00 95.00 176 GLY A CA 1
ATOM 1358 C C . GLY A 1 176 ? 6.142 -6.063 -8.109 1.00 95.00 176 GLY A C 1
ATOM 1359 O O . GLY A 1 176 ? 5.202 -5.885 -7.331 1.00 95.00 176 GLY A O 1
ATOM 1360 N N . ASP A 1 177 ? 6.337 -7.242 -8.703 1.00 95.94 177 ASP A N 1
ATOM 1361 C CA . ASP A 1 177 ? 5.451 -8.397 -8.491 1.00 95.94 177 ASP A CA 1
ATOM 1362 C C . ASP A 1 177 ? 5.428 -8.874 -7.036 1.00 95.94 177 ASP A C 1
ATOM 1364 O O . ASP A 1 177 ? 4.363 -9.143 -6.482 1.00 95.94 177 ASP A O 1
ATOM 1368 N N . GLU A 1 178 ? 6.591 -8.959 -6.389 1.00 96.19 178 GLU A N 1
ATOM 1369 C CA . GLU A 1 178 ? 6.688 -9.456 -5.014 1.00 96.19 178 GLU A CA 1
ATOM 1370 C C . GLU A 1 178 ? 5.945 -8.566 -4.015 1.00 96.19 178 GLU A C 1
ATOM 1372 O O . GLU A 1 178 ? 5.222 -9.068 -3.147 1.00 96.19 178 GLU A O 1
ATOM 1377 N N . GLY A 1 179 ? 6.103 -7.246 -4.144 1.00 93.88 179 GLY A N 1
ATOM 1378 C CA . GLY A 1 179 ? 5.403 -6.285 -3.304 1.00 93.88 179 GLY A CA 1
ATOM 1379 C C . GLY A 1 179 ? 3.895 -6.302 -3.559 1.00 93.88 179 GLY A C 1
ATOM 1380 O O . GLY A 1 179 ? 3.113 -6.315 -2.607 1.00 93.88 179 GLY A O 1
ATOM 1381 N N . ALA A 1 180 ? 3.473 -6.405 -4.825 1.00 95.31 180 ALA A N 1
ATOM 1382 C CA . ALA A 1 180 ? 2.061 -6.511 -5.193 1.00 95.31 180 ALA A CA 1
ATOM 1383 C C . ALA A 1 180 ? 1.407 -7.783 -4.628 1.00 95.31 180 ALA A C 1
ATOM 1385 O O . ALA A 1 180 ? 0.299 -7.720 -4.098 1.00 95.31 180 ALA A O 1
ATOM 1386 N N . ILE A 1 181 ? 2.103 -8.925 -4.654 1.00 96.38 181 ILE A N 1
ATOM 1387 C CA . ILE A 1 181 ? 1.632 -10.179 -4.041 1.00 96.38 181 ILE A CA 1
ATOM 1388 C C . ILE A 1 181 ? 1.476 -10.027 -2.522 1.00 96.38 181 ILE A C 1
ATOM 1390 O O . ILE A 1 181 ? 0.514 -10.540 -1.942 1.00 96.38 181 ILE A O 1
ATOM 1394 N N . ALA A 1 182 ? 2.404 -9.335 -1.855 1.00 94.50 182 ALA A N 1
ATOM 1395 C CA . ALA A 1 182 ? 2.301 -9.077 -0.421 1.00 94.50 182 ALA A CA 1
ATOM 1396 C C . ALA A 1 182 ? 1.081 -8.202 -0.093 1.00 94.50 182 ALA A C 1
ATOM 1398 O O . ALA A 1 182 ? 0.291 -8.559 0.785 1.00 94.50 182 ALA A O 1
ATOM 1399 N N . LEU A 1 183 ? 0.884 -7.112 -0.842 1.00 93.19 183 LEU A N 1
ATOM 1400 C CA . LEU A 1 183 ? -0.283 -6.237 -0.711 1.00 93.19 183 LEU A CA 1
ATOM 1401 C C . LEU A 1 183 ? -1.588 -6.998 -0.972 1.00 93.19 183 LEU A C 1
ATOM 1403 O O . LEU A 1 183 ? -2.511 -6.911 -0.167 1.00 93.19 183 LEU A O 1
ATOM 1407 N N . ALA A 1 184 ? -1.647 -7.817 -2.023 1.00 93.06 184 ALA A N 1
ATOM 1408 C CA . ALA A 1 184 ? -2.801 -8.654 -2.346 1.00 93.06 184 ALA A CA 1
ATOM 1409 C C . ALA A 1 184 ? -3.201 -9.585 -1.186 1.00 93.06 184 ALA A C 1
ATOM 1411 O O . ALA A 1 184 ? -4.381 -9.709 -0.850 1.00 93.06 184 ALA A O 1
ATOM 1412 N N . ARG A 1 185 ? -2.223 -10.214 -0.521 1.00 92.06 185 ARG A N 1
ATOM 1413 C CA . ARG A 1 185 ? -2.483 -11.066 0.652 1.00 92.06 185 ARG A CA 1
ATOM 1414 C C . ARG A 1 185 ? -3.075 -10.282 1.819 1.00 92.06 185 ARG A C 1
ATOM 1416 O O . ARG A 1 185 ? -3.999 -10.780 2.455 1.00 92.06 185 ARG A O 1
ATOM 1423 N N . ALA A 1 186 ? -2.562 -9.082 2.089 1.00 88.88 186 ALA A N 1
ATOM 1424 C CA . ALA A 1 186 ? -3.093 -8.226 3.147 1.00 88.88 186 ALA A CA 1
ATOM 1425 C C . ALA A 1 186 ? -4.512 -7.741 2.825 1.00 88.88 186 ALA A C 1
ATOM 1427 O O . ALA A 1 186 ? -5.396 -7.828 3.672 1.00 88.88 186 ALA A O 1
ATOM 1428 N N . ILE A 1 187 ? -4.745 -7.315 1.581 1.00 89.19 187 ILE A N 1
ATOM 1429 C CA . ILE A 1 187 ? -6.044 -6.852 1.082 1.00 89.19 187 ILE A CA 1
ATOM 1430 C C . ILE A 1 187 ? -7.111 -7.936 1.207 1.00 89.19 187 ILE A C 1
ATOM 1432 O O . ILE A 1 187 ? -8.213 -7.647 1.654 1.00 89.19 187 ILE A O 1
ATOM 1436 N N . ARG A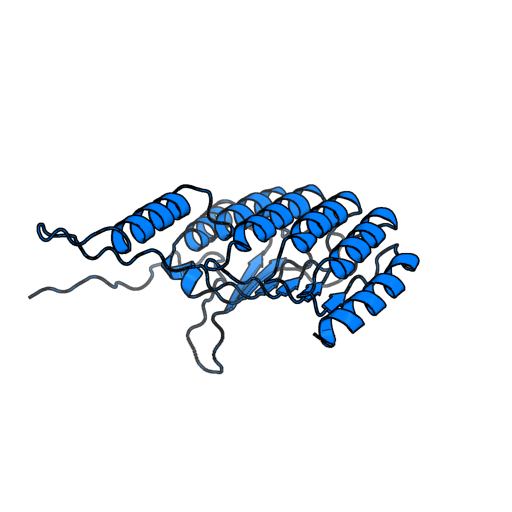 1 188 ? -6.806 -9.192 0.859 1.00 88.56 188 ARG A N 1
ATOM 1437 C CA . ARG A 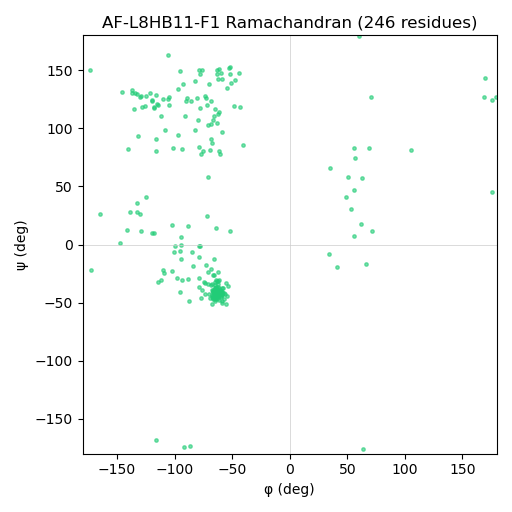1 188 ? -7.784 -10.291 0.945 1.00 88.56 188 ARG A CA 1
ATOM 1438 C C . ARG A 1 188 ? -8.392 -10.435 2.345 1.00 88.56 188 ARG A C 1
ATOM 1440 O O . ARG A 1 188 ? -9.539 -10.850 2.464 1.00 88.56 188 ARG A O 1
ATOM 1447 N N . GLY A 1 189 ? -7.612 -10.142 3.383 1.00 80.81 189 GLY A N 1
ATOM 1448 C CA . GLY A 1 189 ? -8.058 -10.206 4.769 1.00 80.81 189 GLY A CA 1
ATOM 1449 C C . GLY A 1 189 ? -8.539 -8.879 5.340 1.00 80.81 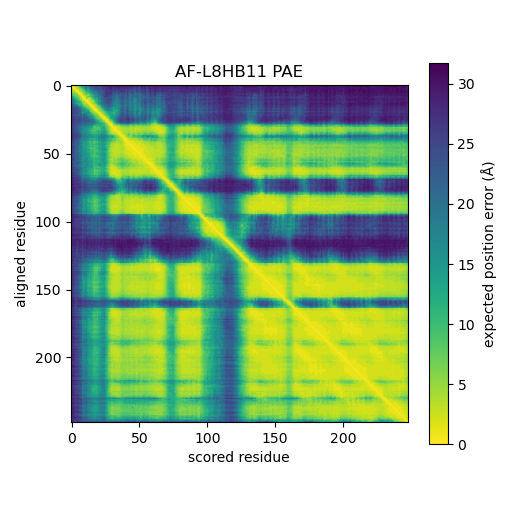189 GLY A C 1
ATOM 1450 O O . GLY A 1 189 ? -8.995 -8.910 6.471 1.00 80.81 189 GLY A O 1
ATOM 1451 N N . ASN A 1 190 ? -8.413 -7.765 4.609 1.00 83.25 190 ASN A N 1
ATOM 1452 C CA . ASN A 1 190 ? -8.747 -6.426 5.082 1.00 83.25 190 ASN A CA 1
ATOM 1453 C C . ASN A 1 190 ? -10.193 -6.043 4.720 1.00 83.25 190 ASN A C 1
ATOM 1455 O O . ASN A 1 190 ? -10.633 -6.285 3.606 1.00 83.25 190 ASN A O 1
ATOM 1459 N N . HIS A 1 191 ? -10.929 -5.420 5.631 1.00 83.00 191 HIS A N 1
ATOM 1460 C CA . HIS A 1 191 ? -12.339 -5.047 5.482 1.00 83.00 191 HIS A CA 1
ATOM 1461 C C . HIS A 1 191 ? -12.565 -3.532 5.597 1.00 83.00 191 HIS A C 1
ATOM 1463 O O . HIS A 1 191 ? -13.702 -3.075 5.710 1.00 83.00 191 HIS A O 1
ATOM 1469 N N . SER A 1 192 ? -11.491 -2.745 5.611 1.00 84.69 192 SER A N 1
ATOM 1470 C CA . SER A 1 192 ? -11.545 -1.291 5.793 1.00 84.69 192 SER A CA 1
ATOM 1471 C C . SER A 1 192 ? -11.091 -0.524 4.551 1.00 84.69 192 SER A C 1
ATOM 1473 O O . SER A 1 192 ? -11.603 0.559 4.272 1.00 84.69 192 SER A O 1
ATOM 1475 N N . LEU A 1 193 ? -10.155 -1.089 3.786 1.00 88.94 193 LEU A N 1
ATOM 1476 C CA . LEU A 1 193 ? -9.584 -0.474 2.600 1.00 88.94 193 LEU A CA 1
ATOM 1477 C C . LEU A 1 193 ? -10.606 -0.480 1.463 1.00 88.94 193 LEU A C 1
ATOM 1479 O O . LEU A 1 193 ? -11.151 -1.522 1.092 1.00 88.94 193 LEU A O 1
ATOM 1483 N N . GLN A 1 194 ? -10.838 0.706 0.908 1.00 91.19 194 GLN A N 1
ATOM 1484 C CA . GLN A 1 194 ? -11.785 0.948 -0.178 1.00 91.19 194 GLN A CA 1
ATOM 1485 C C . GLN A 1 194 ? -11.081 1.334 -1.476 1.00 91.19 194 GLN A C 1
ATOM 1487 O O . GLN A 1 194 ? -11.586 1.038 -2.557 1.00 91.19 194 GLN A O 1
ATOM 1492 N N . ARG A 1 195 ? -9.925 1.999 -1.388 1.00 92.75 195 ARG A N 1
ATOM 1493 C CA . ARG A 1 195 ? -9.206 2.524 -2.550 1.00 92.75 195 ARG A CA 1
ATOM 1494 C C . ARG A 1 195 ? -7.715 2.258 -2.444 1.00 92.75 195 ARG A C 1
ATOM 1496 O O . ARG A 1 195 ? -7.104 2.552 -1.414 1.00 92.75 195 ARG A O 1
ATOM 1503 N N . ILE A 1 196 ? -7.132 1.754 -3.526 1.00 94.44 196 ILE A N 1
ATOM 1504 C CA . ILE A 1 196 ? -5.687 1.586 -3.652 1.00 94.44 196 ILE A CA 1
ATOM 1505 C C . ILE A 1 196 ? -5.193 2.083 -5.015 1.00 94.44 196 ILE A C 1
ATOM 1507 O O . ILE A 1 196 ? -5.731 1.711 -6.058 1.00 94.44 196 ILE A O 1
ATOM 1511 N N . PHE A 1 197 ? -4.156 2.918 -5.004 1.00 95.19 197 PHE A N 1
ATOM 1512 C CA . PHE A 1 197 ? -3.527 3.453 -6.213 1.00 95.19 197 PHE A CA 1
ATOM 1513 C C . PHE A 1 197 ? -2.087 2.940 -6.318 1.00 95.19 197 PHE A C 1
ATOM 1515 O O . PHE A 1 197 ? -1.277 3.137 -5.414 1.00 95.19 197 PHE A O 1
ATOM 1522 N N . LEU A 1 198 ? -1.789 2.239 -7.409 1.00 93.75 198 LEU A N 1
ATOM 1523 C CA . LEU A 1 198 ? -0.540 1.527 -7.689 1.00 93.75 198 LEU A CA 1
ATOM 1524 C C . LEU A 1 198 ? 0.001 1.881 -9.079 1.00 93.75 198 LEU A C 1
ATOM 1526 O O . LEU A 1 198 ? 0.699 1.076 -9.694 1.00 93.75 198 LEU A O 1
ATOM 1530 N N . ARG A 1 199 ? -0.316 3.060 -9.616 1.00 92.81 199 ARG A N 1
ATOM 1531 C CA . ARG A 1 199 ? 0.136 3.474 -10.948 1.00 92.81 199 ARG A CA 1
ATOM 1532 C C . ARG A 1 199 ? 1.664 3.484 -11.040 1.00 92.81 199 ARG A C 1
ATOM 1534 O O . ARG A 1 199 ? 2.314 3.853 -10.066 1.00 92.81 199 ARG A O 1
ATOM 1541 N N . ASP A 1 200 ? 2.220 3.086 -12.183 1.00 92.50 200 ASP A N 1
ATOM 1542 C CA . ASP A 1 200 ? 3.662 3.142 -12.478 1.00 92.50 200 ASP A CA 1
ATOM 1543 C C . ASP A 1 200 ? 4.528 2.500 -11.370 1.00 92.50 200 ASP A C 1
ATOM 1545 O O . ASP A 1 200 ? 5.370 3.150 -10.757 1.00 92.50 200 ASP A O 1
ATOM 1549 N N . ASN A 1 201 ? 4.290 1.217 -11.066 1.00 92.94 201 ASN A N 1
ATOM 1550 C CA . ASN A 1 201 ? 4.950 0.489 -9.969 1.00 92.94 201 ASN A CA 1
ATOM 1551 C C . ASN A 1 201 ? 5.796 -0.715 -10.401 1.00 92.94 201 ASN A C 1
ATOM 1553 O O . ASN A 1 201 ? 6.228 -1.513 -9.562 1.00 92.94 201 ASN A O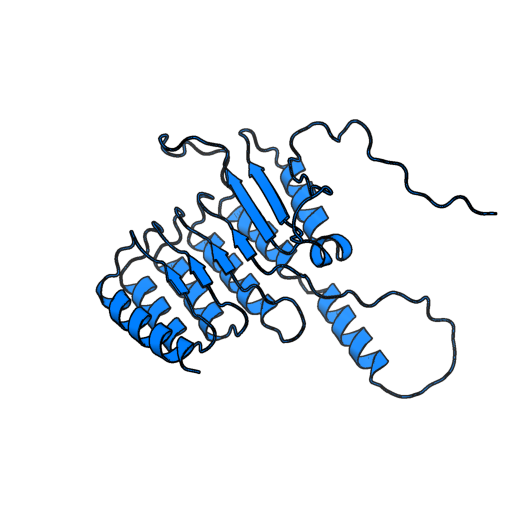 1
ATOM 1557 N N . ALA A 1 202 ? 6.018 -0.861 -11.709 1.00 93.56 202 ALA A N 1
ATOM 1558 C CA . ALA A 1 202 ? 6.689 -2.012 -12.314 1.00 93.56 202 ALA A CA 1
ATOM 1559 C C . ALA A 1 202 ? 6.067 -3.370 -11.918 1.00 93.56 202 ALA A C 1
ATOM 1561 O O . ALA A 1 202 ? 6.766 -4.380 -11.840 1.00 93.56 202 ALA A O 1
ATOM 1562 N N . ILE A 1 203 ? 4.756 -3.406 -11.657 1.00 95.19 203 ILE A N 1
ATOM 1563 C CA . ILE A 1 203 ? 4.027 -4.642 -11.351 1.00 95.19 203 ILE A CA 1
ATOM 1564 C C . ILE A 1 203 ? 3.863 -5.433 -12.650 1.00 95.19 203 ILE A C 1
ATOM 1566 O O . ILE A 1 203 ? 3.409 -4.891 -13.655 1.00 95.19 203 ILE A O 1
ATOM 1570 N N . GLY A 1 204 ? 4.256 -6.699 -12.631 1.00 95.25 204 GLY A N 1
ATOM 1571 C CA . GLY A 1 204 ? 4.149 -7.647 -13.730 1.00 95.25 204 GLY A CA 1
ATOM 1572 C C . GLY A 1 204 ? 2.848 -8.460 -13.707 1.00 95.25 204 GLY A C 1
ATOM 1573 O O . GLY A 1 204 ? 1.943 -8.223 -12.892 1.00 95.25 204 GLY A O 1
ATOM 1574 N N . PRO A 1 205 ? 2.716 -9.449 -14.613 1.00 94.31 205 PRO A N 1
ATOM 1575 C CA . PRO A 1 205 ? 1.496 -10.242 -14.728 1.00 94.31 205 PRO A CA 1
ATOM 1576 C C . PRO A 1 205 ? 1.183 -11.046 -13.462 1.00 94.31 205 PRO A C 1
ATOM 1578 O O . PRO A 1 205 ? 0.015 -11.212 -13.117 1.00 94.31 205 PRO A O 1
ATOM 1581 N N . ALA A 1 206 ? 2.210 -11.519 -12.747 1.00 95.00 206 ALA A N 1
ATOM 1582 C CA . ALA A 1 206 ? 2.033 -12.323 -11.540 1.00 95.00 206 ALA A CA 1
ATOM 1583 C C . ALA A 1 206 ? 1.468 -11.496 -10.375 1.00 95.00 206 ALA A C 1
ATOM 1585 O O . ALA A 1 206 ? 0.513 -11.922 -9.722 1.00 95.00 206 ALA A O 1
ATOM 1586 N N . GLY A 1 207 ? 2.010 -10.298 -10.138 1.00 94.25 207 GLY A N 1
ATOM 1587 C CA . GLY A 1 207 ? 1.502 -9.372 -9.130 1.00 94.25 207 GLY A CA 1
ATOM 1588 C C . GLY A 1 207 ? 0.113 -8.856 -9.482 1.00 94.25 207 GLY A C 1
ATOM 1589 O O . GLY A 1 207 ? -0.765 -8.796 -8.623 1.00 94.25 207 GLY A O 1
ATOM 1590 N N . SER A 1 208 ? -0.120 -8.576 -10.765 1.00 94.06 208 SER A N 1
ATOM 1591 C CA . SER A 1 208 ? -1.419 -8.127 -11.271 1.00 94.06 208 SER A CA 1
ATOM 1592 C C . SER A 1 208 ? -2.513 -9.181 -11.080 1.00 94.06 208 SER A C 1
ATOM 1594 O O . SER A 1 208 ? -3.601 -8.862 -10.601 1.00 94.06 208 SER A O 1
ATOM 1596 N N . GLN A 1 209 ? -2.219 -10.451 -11.377 1.00 94.88 209 GLN A N 1
ATOM 1597 C CA . GLN A 1 209 ? -3.154 -11.550 -11.133 1.00 94.88 209 GLN A CA 1
ATOM 1598 C C . GLN A 1 209 ? -3.430 -11.736 -9.636 1.00 94.88 209 GLN A C 1
ATOM 1600 O O . GLN A 1 209 ? -4.579 -11.922 -9.243 1.00 94.88 209 GLN A O 1
ATOM 1605 N N . ALA A 1 210 ? -2.404 -11.634 -8.786 1.00 95.00 210 ALA A N 1
ATOM 1606 C CA . ALA A 1 210 ? -2.589 -11.722 -7.340 1.00 95.00 210 ALA A CA 1
ATOM 1607 C C . ALA A 1 210 ? -3.504 -10.605 -6.807 1.00 95.00 210 ALA A C 1
ATOM 1609 O O . ALA A 1 210 ? -4.371 -10.873 -5.974 1.00 95.00 210 ALA A O 1
ATOM 1610 N N . LEU A 1 211 ? -3.350 -9.373 -7.308 1.00 93.44 211 LEU A N 1
ATOM 1611 C CA . LEU A 1 211 ? -4.249 -8.262 -6.988 1.00 93.44 211 LEU A CA 1
ATOM 1612 C C . LEU A 1 211 ? -5.681 -8.552 -7.453 1.00 93.44 211 LEU A C 1
ATOM 1614 O O . LEU A 1 211 ? -6.605 -8.375 -6.666 1.00 93.44 211 LEU A O 1
ATOM 1618 N N . ALA A 1 212 ? -5.879 -9.073 -8.668 1.00 92.75 212 ALA A N 1
ATOM 1619 C CA . ALA A 1 212 ? -7.203 -9.470 -9.153 1.00 92.75 212 ALA A CA 1
ATOM 1620 C C . ALA A 1 212 ? -7.881 -10.504 -8.241 1.00 92.75 212 ALA A C 1
ATOM 1622 O O . ALA A 1 212 ? -9.031 -10.324 -7.839 1.00 92.75 212 ALA A O 1
ATOM 1623 N N . ASP A 1 213 ? -7.147 -11.545 -7.848 1.00 93.12 213 ASP A N 1
ATOM 1624 C CA . ASP A 1 213 ? -7.643 -12.596 -6.956 1.00 93.12 213 ASP A CA 1
ATOM 1625 C C . ASP A 1 213 ? -7.920 -12.087 -5.531 1.00 93.12 213 ASP A C 1
ATOM 1627 O O . ASP A 1 213 ? -8.705 -12.690 -4.791 1.00 93.12 213 ASP A O 1
ATOM 1631 N N . ALA A 1 214 ? -7.239 -11.025 -5.098 1.00 92.25 214 ALA A N 1
ATOM 1632 C CA . ALA A 1 214 ? -7.490 -10.379 -3.816 1.00 92.25 214 ALA A CA 1
ATOM 1633 C C . ALA A 1 214 ? -8.738 -9.498 -3.870 1.00 92.25 214 ALA A C 1
ATOM 1635 O O . ALA A 1 214 ? -9.584 -9.615 -2.990 1.00 92.25 214 ALA A O 1
ATOM 1636 N N . VAL A 1 215 ? -8.890 -8.684 -4.919 1.00 91.25 215 VAL A N 1
ATOM 1637 C CA . VAL A 1 215 ? -10.061 -7.816 -5.130 1.00 91.25 215 VAL A CA 1
ATOM 1638 C C . VAL A 1 215 ? -11.328 -8.649 -5.314 1.00 91.25 215 VAL A C 1
ATOM 1640 O O . VAL A 1 215 ? -12.361 -8.312 -4.757 1.00 91.25 215 VAL A O 1
ATOM 1643 N N . ALA A 1 216 ? -11.255 -9.780 -6.020 1.00 90.31 216 ALA A N 1
ATOM 1644 C CA . ALA A 1 216 ? -12.390 -10.694 -6.168 1.00 90.31 216 ALA A CA 1
ATOM 1645 C C . ALA A 1 216 ? -12.824 -11.357 -4.848 1.00 90.31 216 ALA A C 1
ATOM 1647 O O . ALA A 1 216 ? -13.980 -11.754 -4.713 1.00 90.31 216 ALA A O 1
ATOM 1648 N N . ALA A 1 217 ? -11.901 -11.499 -3.893 1.00 89.19 217 ALA A N 1
ATOM 1649 C CA . ALA A 1 217 ? -12.155 -12.080 -2.575 1.00 89.19 217 ALA A CA 1
ATOM 1650 C C . ALA A 1 217 ? -12.478 -11.029 -1.497 1.00 89.19 217 ALA A C 1
ATOM 1652 O O . ALA A 1 217 ? -12.922 -11.392 -0.410 1.00 89.19 217 ALA A O 1
ATOM 1653 N N . ASN A 1 218 ? -12.245 -9.749 -1.784 1.00 85.31 218 ASN A N 1
ATOM 1654 C CA . ASN A 1 218 ? -12.457 -8.626 -0.883 1.00 85.31 218 ASN A CA 1
ATOM 1655 C C . ASN A 1 218 ? -13.718 -7.868 -1.317 1.00 85.31 218 ASN A C 1
ATOM 1657 O O . ASN A 1 218 ? -13.761 -7.360 -2.429 1.00 85.31 218 ASN A O 1
ATOM 1661 N N . GLY A 1 219 ? -14.729 -7.764 -0.452 1.00 82.75 219 GLY A N 1
ATOM 1662 C CA . GLY A 1 219 ? -15.982 -7.064 -0.773 1.00 82.75 219 GLY A CA 1
ATOM 1663 C C . GLY A 1 219 ? -15.962 -5.546 -0.551 1.00 82.75 219 GLY A C 1
ATOM 1664 O O . GLY A 1 219 ? -16.934 -4.877 -0.881 1.00 82.75 219 GLY A O 1
ATOM 1665 N N . THR A 1 220 ? -14.893 -4.991 0.025 1.00 86.06 220 THR A N 1
ATOM 1666 C CA . THR A 1 220 ? -14.838 -3.595 0.497 1.00 86.06 220 THR A CA 1
ATOM 1667 C C . THR A 1 220 ? -14.086 -2.667 -0.447 1.00 86.06 220 THR A C 1
ATOM 1669 O O . THR A 1 220 ? -14.338 -1.464 -0.441 1.00 86.06 220 THR A O 1
ATOM 1672 N N . LEU A 1 221 ? -13.192 -3.201 -1.284 1.00 88.81 221 LEU A N 1
ATOM 1673 C CA . LEU A 1 221 ? -12.488 -2.435 -2.306 1.00 88.81 221 LEU A CA 1
ATOM 1674 C C . LEU A 1 221 ? -13.447 -1.986 -3.412 1.00 88.81 221 LEU A C 1
ATOM 1676 O O . LEU A 1 221 ? -14.093 -2.797 -4.078 1.00 88.81 221 LEU A O 1
ATOM 1680 N N . LEU A 1 222 ? -13.482 -0.675 -3.631 1.00 90.38 222 LEU A N 1
ATOM 1681 C CA . LEU A 1 222 ? -14.308 0.019 -4.616 1.00 90.38 222 LEU A CA 1
ATOM 1682 C C . LEU A 1 222 ? -13.476 0.592 -5.769 1.00 90.38 222 LEU A C 1
ATOM 1684 O O . LEU A 1 222 ? -14.016 0.835 -6.853 1.00 90.38 222 LEU A O 1
ATOM 1688 N N . GLU A 1 223 ? -12.176 0.800 -5.555 1.00 92.00 223 GLU A N 1
ATOM 1689 C CA . GLU A 1 223 ? -11.278 1.394 -6.542 1.00 92.00 223 GLU A CA 1
ATOM 1690 C C . GLU A 1 223 ? -9.868 0.801 -6.466 1.00 92.00 223 GLU A C 1
ATOM 1692 O O . GLU A 1 223 ? -9.262 0.717 -5.397 1.00 92.00 223 GLU A O 1
ATOM 1697 N N . VAL A 1 224 ? -9.348 0.409 -7.627 1.00 92.06 224 VAL A N 1
ATOM 1698 C CA . VAL A 1 224 ? -7.963 -0.022 -7.826 1.00 92.06 224 VAL A CA 1
ATOM 1699 C C . VAL A 1 224 ? -7.474 0.658 -9.097 1.00 92.06 224 VAL A C 1
ATOM 1701 O O . VAL A 1 224 ? -8.013 0.390 -10.171 1.00 92.06 224 VAL A O 1
ATOM 1704 N N . ASP A 1 225 ? -6.469 1.525 -8.989 1.00 92.19 225 ASP A N 1
ATOM 1705 C CA . ASP A 1 225 ? -5.735 2.030 -10.154 1.00 92.19 225 ASP A CA 1
ATOM 1706 C C . ASP A 1 225 ? -4.378 1.341 -10.216 1.00 92.19 225 ASP A C 1
ATOM 1708 O O . ASP A 1 225 ? -3.617 1.343 -9.252 1.00 92.19 225 ASP A O 1
ATOM 1712 N N . MET A 1 226 ? -4.068 0.759 -11.364 1.00 91.12 226 MET A N 1
ATOM 1713 C CA . MET A 1 226 ? -2.779 0.138 -11.640 1.00 91.12 226 MET A CA 1
ATOM 1714 C C . MET A 1 226 ? -2.295 0.460 -13.055 1.00 91.12 226 MET A C 1
ATOM 1716 O O . MET A 1 226 ? -1.564 -0.331 -13.651 1.00 91.12 226 MET A O 1
ATOM 1720 N N . ALA A 1 227 ? -2.700 1.608 -13.607 1.00 90.75 227 ALA A N 1
ATOM 1721 C CA . ALA A 1 227 ? -2.199 2.092 -14.890 1.00 90.75 227 ALA A CA 1
ATOM 1722 C C . ALA A 1 227 ? -0.657 2.138 -14.914 1.00 90.75 227 ALA A C 1
ATOM 1724 O O . ALA A 1 227 ? -0.009 2.267 -13.878 1.00 90.75 227 ALA A O 1
ATOM 1725 N N . GLY A 1 228 ? -0.045 1.986 -16.088 1.00 88.31 228 GLY A N 1
ATOM 1726 C CA . GLY A 1 228 ? 1.422 1.996 -16.200 1.00 88.31 228 GLY A CA 1
ATOM 1727 C C . GLY A 1 228 ? 2.133 0.755 -15.633 1.00 88.31 228 GLY A C 1
ATOM 1728 O O . GLY A 1 228 ? 3.354 0.744 -15.503 1.00 88.31 228 GLY A O 1
ATOM 1729 N N . ASN A 1 229 ? 1.394 -0.313 -15.309 1.00 92.06 229 ASN A N 1
ATOM 1730 C CA . ASN A 1 229 ? 1.952 -1.619 -14.949 1.00 92.06 229 ASN A CA 1
ATOM 1731 C C . ASN A 1 229 ? 1.787 -2.647 -16.079 1.00 92.06 229 ASN A C 1
ATOM 1733 O O . ASN A 1 229 ? 0.972 -2.493 -16.987 1.00 92.06 229 ASN A O 1
ATOM 1737 N N . GLN A 1 230 ? 2.550 -3.733 -16.003 1.00 86.62 230 GLN A N 1
ATOM 1738 C CA . GLN A 1 230 ? 2.569 -4.821 -16.975 1.00 86.62 230 GLN A CA 1
ATOM 1739 C C . GLN A 1 230 ? 1.593 -5.917 -16.528 1.00 86.62 230 GLN A C 1
ATOM 1741 O O . GLN A 1 230 ? 1.980 -6.890 -15.895 1.00 86.62 230 GLN A O 1
ATOM 1746 N N . GLY A 1 231 ? 0.301 -5.764 -16.819 1.00 82.06 231 GLY A N 1
ATOM 1747 C CA . GLY A 1 231 ? -0.717 -6.642 -16.229 1.00 82.06 231 GLY A CA 1
ATOM 1748 C C . GLY A 1 231 ? -2.083 -6.614 -16.893 1.00 82.06 231 GLY A C 1
ATOM 1749 O O . GLY A 1 231 ? -3.080 -6.879 -16.227 1.00 82.06 231 GLY A O 1
ATOM 1750 N N . GLU A 1 232 ? -2.147 -6.283 -18.183 1.00 80.62 232 GLU A N 1
ATOM 1751 C CA . GLU A 1 232 ? -3.404 -5.998 -18.892 1.00 80.62 232 GLU A CA 1
ATOM 1752 C C . GLU A 1 232 ? -4.451 -7.115 -18.770 1.00 80.62 232 GLU A C 1
ATOM 1754 O O . GLU A 1 232 ? -5.638 -6.838 -18.609 1.00 80.62 232 GLU A O 1
ATOM 1759 N N . ALA A 1 233 ? -4.012 -8.377 -18.747 1.00 85.62 233 ALA A N 1
ATOM 1760 C CA . ALA A 1 233 ? -4.896 -9.532 -18.593 1.00 85.62 233 ALA A CA 1
ATOM 1761 C C . ALA A 1 233 ? -5.681 -9.532 -17.266 1.00 85.62 233 ALA A C 1
ATOM 1763 O O . ALA A 1 233 ? -6.805 -10.029 -17.213 1.00 85.62 233 ALA A O 1
ATOM 1764 N N . ALA A 1 234 ? -5.116 -8.962 -16.200 1.00 86.50 234 ALA A N 1
ATOM 1765 C CA . ALA A 1 234 ? -5.753 -8.900 -14.888 1.00 86.50 234 ALA A CA 1
ATOM 1766 C C . ALA A 1 234 ? -6.716 -7.708 -14.744 1.00 86.50 234 ALA A C 1
ATOM 1768 O O . ALA A 1 234 ? -7.583 -7.736 -13.870 1.00 86.50 234 ALA A O 1
ATOM 1769 N N . ILE A 1 235 ? -6.609 -6.683 -15.604 1.00 85.94 235 ILE A N 1
ATOM 1770 C CA . ILE A 1 235 ? -7.421 -5.456 -15.521 1.00 85.94 235 ILE A CA 1
ATOM 1771 C C . ILE A 1 235 ? -8.910 -5.778 -15.660 1.00 85.94 235 ILE A C 1
ATOM 1773 O O . ILE A 1 235 ? -9.719 -5.260 -14.891 1.00 85.94 235 ILE A O 1
ATOM 1777 N N . GLN A 1 236 ? -9.279 -6.671 -16.586 1.00 87.75 236 GLN A N 1
ATOM 1778 C CA . GLN A 1 236 ? -10.680 -7.062 -16.762 1.00 87.75 236 GLN A CA 1
ATOM 1779 C C . GLN A 1 236 ? -11.226 -7.776 -15.518 1.00 87.75 236 GLN A C 1
ATOM 1781 O O . GLN A 1 236 ? -12.311 -7.447 -15.046 1.00 87.75 236 GLN A O 1
ATOM 1786 N N . SER A 1 237 ? -10.452 -8.699 -14.942 1.00 90.19 237 SER A N 1
ATOM 1787 C CA . SER A 1 237 ? -10.827 -9.413 -13.717 1.00 90.19 237 SER A CA 1
ATOM 1788 C C . SER A 1 237 ? -11.003 -8.463 -12.529 1.00 90.19 237 SER A C 1
ATOM 1790 O O . SER A 1 237 ? -11.945 -8.613 -11.752 1.00 90.19 237 SER A O 1
ATOM 1792 N N . ILE A 1 238 ? -10.131 -7.456 -12.406 1.00 89.00 238 ILE A N 1
ATOM 1793 C CA . ILE A 1 238 ? -10.245 -6.408 -11.384 1.00 89.00 238 ILE A CA 1
ATOM 1794 C C . ILE A 1 238 ? -11.499 -5.567 -11.620 1.00 89.00 238 ILE A C 1
ATOM 1796 O O . ILE A 1 238 ? -12.266 -5.354 -10.686 1.00 89.00 238 ILE A O 1
ATOM 1800 N N . ALA A 1 239 ? -11.750 -5.128 -12.855 1.00 89.25 239 ALA A N 1
ATOM 1801 C CA . ALA A 1 239 ? -12.934 -4.341 -13.191 1.00 89.25 239 ALA A CA 1
ATOM 1802 C C . ALA A 1 239 ? -14.234 -5.099 -12.871 1.00 89.25 239 ALA A C 1
ATOM 1804 O O . ALA A 1 239 ? -15.142 -4.539 -12.252 1.00 89.25 239 ALA A O 1
ATOM 1805 N N . ASP A 1 240 ? -14.298 -6.385 -13.223 1.00 89.38 240 ASP A N 1
ATOM 1806 C CA . ASP A 1 240 ? -15.444 -7.249 -12.938 1.00 89.38 240 ASP A CA 1
ATOM 1807 C C . ASP A 1 240 ? -15.648 -7.443 -11.428 1.00 89.38 240 ASP A C 1
ATOM 1809 O O . ASP A 1 240 ? -16.784 -7.409 -10.945 1.00 89.38 240 ASP A O 1
ATOM 1813 N N . ALA A 1 241 ? -14.564 -7.621 -10.669 1.00 89.56 241 ALA A N 1
ATOM 1814 C CA . ALA A 1 241 ? -14.612 -7.743 -9.215 1.00 89.56 241 ALA A CA 1
ATOM 1815 C C . ALA A 1 241 ? -15.091 -6.442 -8.546 1.00 89.56 241 ALA A C 1
ATOM 1817 O O . ALA A 1 241 ? -16.044 -6.466 -7.766 1.00 89.56 241 ALA A O 1
ATOM 1818 N N . LEU A 1 242 ? -14.530 -5.290 -8.924 1.00 90.06 242 LEU A N 1
ATOM 1819 C CA . LEU A 1 242 ? -14.952 -3.983 -8.408 1.00 90.06 242 LEU A CA 1
ATOM 1820 C C . LEU A 1 242 ? -16.415 -3.671 -8.749 1.00 90.06 242 LEU A C 1
ATOM 1822 O O . LEU A 1 242 ? -17.142 -3.105 -7.931 1.00 90.06 242 LEU A O 1
ATOM 1826 N N . ALA A 1 243 ? -16.880 -4.064 -9.939 1.00 89.25 243 ALA A N 1
ATOM 1827 C CA . ALA A 1 243 ? -18.277 -3.907 -10.330 1.00 89.25 243 ALA A CA 1
ATOM 1828 C C . ALA A 1 243 ? -19.231 -4.738 -9.456 1.00 89.25 243 ALA A C 1
ATOM 1830 O O . ALA A 1 243 ? -20.372 -4.325 -9.248 1.00 89.25 243 ALA A O 1
ATOM 1831 N N . ARG A 1 244 ? -18.785 -5.893 -8.942 1.00 88.44 244 ARG A N 1
ATOM 1832 C CA . ARG A 1 244 ? -19.549 -6.697 -7.975 1.00 88.44 244 ARG A CA 1
ATOM 1833 C C . ARG A 1 244 ? -19.551 -6.052 -6.594 1.00 88.44 244 ARG A C 1
ATOM 1835 O O . ARG A 1 244 ? -20.616 -5.987 -5.992 1.00 88.44 244 ARG A O 1
ATOM 1842 N N . ASN A 1 245 ? -18.413 -5.540 -6.134 1.00 85.12 245 ASN A N 1
ATOM 1843 C CA . ASN A 1 245 ? -18.294 -4.909 -4.816 1.00 85.12 245 ASN A CA 1
ATOM 1844 C C . ASN A 1 245 ? -19.158 -3.648 -4.699 1.00 85.12 245 ASN A C 1
ATOM 1846 O O . ASN A 1 245 ? -19.836 -3.460 -3.701 1.00 85.12 245 ASN A O 1
ATOM 1850 N N . LYS A 1 246 ? -19.242 -2.833 -5.761 1.00 82.69 246 LYS A N 1
ATOM 1851 C CA . LYS A 1 246 ? -20.101 -1.629 -5.804 1.00 82.69 246 LYS A CA 1
ATOM 1852 C C . LYS A 1 246 ? -21.611 -1.907 -5.754 1.00 82.69 246 LYS A C 1
ATOM 1854 O O . LYS A 1 246 ? -22.389 -0.963 -5.658 1.00 82.69 246 LYS A O 1
ATOM 1859 N N . ARG A 1 247 ? -22.035 -3.162 -5.928 1.00 72.88 247 ARG A N 1
ATOM 1860 C CA . ARG A 1 247 ? -23.453 -3.570 -5.935 1.00 72.88 247 ARG A CA 1
ATOM 1861 C C . ARG A 1 247 ? -23.913 -4.180 -4.608 1.00 72.88 247 ARG A C 1
ATOM 1863 O O . ARG A 1 247 ? -25.094 -4.507 -4.509 1.00 72.88 247 ARG A O 1
ATOM 1870 N N . GLN A 1 248 ? -22.994 -4.403 -3.672 1.00 58.31 248 GLN A N 1
ATOM 1871 C CA . GLN A 1 248 ? -23.268 -4.930 -2.332 1.00 58.31 248 GLN A CA 1
ATOM 1872 C C . GLN A 1 248 ? -23.602 -3.784 -1.379 1.00 58.31 248 GLN A C 1
ATOM 1874 O O . GLN A 1 248 ? -24.452 -4.021 -0.494 1.00 58.31 248 GLN A O 1
#

Solvent-accessible surface area (backbone atoms only — not comparable to full-atom values): 13160 Å² total; per-residue (Å²): 137,87,83,80,89,80,81,73,90,67,91,74,86,71,76,84,72,58,64,56,65,68,89,71,91,81,82,98,68,46,48,34,46,39,70,28,46,73,84,54,55,69,69,55,53,54,51,50,40,53,50,48,56,35,58,74,50,26,48,50,34,26,29,44,34,44,36,42,59,74,74,99,81,67,84,80,80,76,62,30,46,58,26,34,72,48,35,39,52,46,26,44,30,72,36,57,79,70,59,65,60,50,53,46,51,54,52,54,49,50,76,73,52,76,96,70,96,78,79,91,72,79,89,70,75,75,83,63,45,41,42,38,31,33,42,36,43,35,52,20,54,29,28,34,66,17,29,40,33,44,16,50,22,51,47,56,32,46,61,92,77,42,32,53,44,29,33,41,35,40,28,49,24,47,26,22,33,70,8,35,38,36,35,18,58,22,45,40,74,28,74,44,42,26,35,40,34,40,28,38,13,64,25,32,54,68,11,30,42,36,35,20,60,15,45,61,62,19,67,45,38,61,46,76,45,51,55,75,37,50,29,73,84,25,51,59,52,34,52,56,25,30,59,52,26,74,72,111

pLDDT: mean 71.37, std 20.72, range [28.41, 96.38]

Organism: Acanthamoeba castellanii (strain ATCC 30010 / Neff) (NCBI:txid1257118)

InterPro domains:
  IPR001611 Leucine-rich repeat [PF13516] (132-151)
  IPR001611 Leucine-rich repeat [PF13516] (167-184)
  IPR001611 Leucine-rich repeat [PF13516] (190-212)
  IPR027038 Ran GTPase-activating protein [PTHR24113] (80-246)
  IPR032675 Leucine-rich repeat domain superfamily [G3DSA:3.80.10.10] (78-247)

Secondary structure (DSSP, 8-state):
----------S-TTSS--------SSSS--EEEEEEPSS--HHHHHHHHHHHTSHHHHHH-SEEEEEE---TT----SSS--HHHHHHHHHHHHTT-SSHHHHHHHHHHHHTS-----S--------PPP---EEE-TTS---HHHHHHHHHHHHHHTSTTS----EEE--SS--HHHHHHHHHHHHHH-SS--EEE--SS---HHHHHHHHHHHTT-SS--EEE-TTSS-HHHHHHHHHHHHHHTT-

Radius of gyration: 20.36 Å; Cα contacts (8 Å, |Δi|>4): 436; chains: 1; bounding box: 44×41×65 Å

Sequence (248 aa):
MGGCFGKGLTKTEMAIVEARALQKHDHDVNEVNLLLDDPFPFHVWEEITSLLRLPHNRQQIELLQVRPDEYWDAPTSGRAALGDQRIETLAAALANSSTEERAWRDAAQIAMGDGGSDGSEQSQEAPSPPALKSLYLDFNNIGPDGAKHLARMIHLMDHRQACALATLSLNNNRIGDEGAIALARAIRGNHSLQRIFLRDNAIGPAGSQALADAVAANGTLLEVDMAGNQGEAAIQSIADALARNKRQ